Protein AF-A0A8C6YEM6-F1 (afdb_monomer_lite)

Organism: Naja naja (NCBI:txid35670)

Radius of gyration: 40.25 Å; chains: 1; bounding box: 94×30×140 Å

Sequence (214 aa):
MKSLGNSDNWQKGITPPVMTAEVPSAPPAFDVNNVSGYEGTTVGDTGKYFPPPPDSLPCRESEPMPAQTNWNIPAISEDEAKEAFIEYAASKCCYSKAPARDLVFQDLLALNTYRYYLETFTESRSSLWKTIPYRGEPVDSAMYGAAPSPWDMRVEVPEIFKDNIVRIKVPHTSIVKGCPICGCSGRRPCTQCHCLTRRQCWVCNGTGSQFTNQ

pLDDT: mean 77.23, std 19.21, range [28.28, 96.75]

Structure (mmCIF, N/CA/C/O backbone):
data_AF-A0A8C6YEM6-F1
#
_entry.id   AF-A0A8C6YEM6-F1
#
loop_
_atom_site.group_PDB
_atom_site.id
_atom_site.type_symbol
_atom_site.label_atom_id
_atom_site.label_alt_id
_atom_site.label_comp_id
_atom_site.label_asym_id
_atom_site.label_entity_id
_atom_site.label_seq_id
_atom_site.pdbx_PDB_ins_code
_atom_site.Cartn_x
_atom_site.Cartn_y
_atom_site.Cartn_z
_atom_site.occupancy
_atom_site.B_iso_or_equiv
_atom_site.auth_seq_id
_atom_site.auth_comp_id
_atom_site.auth_asym_id
_atom_site.auth_atom_id
_atom_site.pdbx_PDB_model_num
ATOM 1 N N . MET A 1 1 ? 60.347 18.522 -87.963 1.00 37.12 1 MET A N 1
ATOM 2 C CA . MET A 1 1 ? 60.662 17.360 -87.098 1.00 37.12 1 MET A CA 1
ATOM 3 C C . MET A 1 1 ? 59.332 16.727 -86.712 1.00 37.12 1 MET A C 1
ATOM 5 O O . MET A 1 1 ? 58.515 17.446 -86.167 1.00 37.12 1 MET A O 1
ATOM 9 N N . LYS A 1 2 ? 58.952 15.610 -87.361 1.00 28.28 2 LYS A N 1
ATOM 10 C CA . LYS A 1 2 ? 58.881 14.235 -86.789 1.00 28.28 2 LYS A CA 1
ATOM 11 C C . LYS A 1 2 ? 58.009 14.218 -85.509 1.00 28.28 2 LYS A C 1
ATOM 13 O O . LYS A 1 2 ? 58.350 14.930 -84.581 1.00 28.28 2 LYS A O 1
ATOM 18 N N . SER A 1 3 ? 56.882 13.506 -85.403 1.00 31.20 3 SER A N 1
ATOM 19 C CA . SER A 1 3 ? 56.644 12.100 -85.778 1.00 31.20 3 SER A CA 1
ATOM 20 C C . SER A 1 3 ? 55.139 11.764 -85.830 1.00 31.20 3 SER A C 1
ATOM 22 O O . SER A 1 3 ? 54.350 12.345 -85.093 1.00 31.20 3 SER A O 1
ATOM 24 N N . LEU A 1 4 ? 54.792 10.784 -86.669 1.00 28.88 4 LEU A N 1
ATOM 25 C CA . LEU A 1 4 ? 53.531 10.026 -86.736 1.00 28.88 4 LEU A CA 1
ATOM 26 C C . LEU A 1 4 ? 53.518 8.838 -85.747 1.00 28.88 4 LEU A C 1
ATOM 28 O O . LEU A 1 4 ? 54.589 8.325 -85.425 1.00 28.88 4 LEU A O 1
ATOM 32 N N . GLY A 1 5 ? 52.316 8.324 -85.433 1.00 28.80 5 GLY A N 1
ATOM 33 C CA . GLY A 1 5 ? 52.049 6.905 -85.100 1.00 28.80 5 GLY A CA 1
ATOM 34 C C . GLY A 1 5 ? 51.565 6.640 -83.666 1.00 28.80 5 GLY A C 1
ATOM 35 O O . GLY A 1 5 ? 52.339 6.826 -82.740 1.00 28.80 5 GLY A O 1
ATOM 36 N N . ASN A 1 6 ? 50.267 6.334 -83.482 1.00 29.58 6 ASN A N 1
ATOM 37 C CA . ASN A 1 6 ? 49.663 4.998 -83.209 1.00 29.58 6 ASN A CA 1
ATOM 38 C C . ASN A 1 6 ? 49.741 4.621 -81.705 1.00 29.58 6 ASN A C 1
ATOM 40 O O . ASN A 1 6 ? 50.741 4.911 -81.072 1.00 29.58 6 ASN A O 1
ATOM 44 N N . SER A 1 7 ? 48.775 4.015 -81.011 1.00 31.72 7 SER A N 1
ATOM 45 C CA . SER A 1 7 ? 47.671 3.112 -81.359 1.00 31.72 7 SER A CA 1
ATOM 46 C C . SER A 1 7 ? 46.744 2.934 -80.137 1.00 31.72 7 SER A C 1
ATOM 48 O O . SER A 1 7 ? 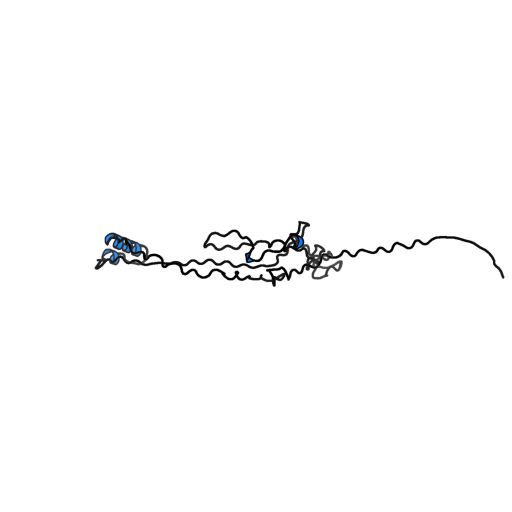47.103 3.283 -79.013 1.00 31.72 7 SER A O 1
ATOM 50 N N . ASP A 1 8 ? 45.574 2.356 -80.391 1.00 33.97 8 ASP A N 1
ATOM 51 C CA . ASP A 1 8 ? 44.471 1.996 -79.494 1.00 33.97 8 ASP A CA 1
ATOM 52 C C . ASP A 1 8 ? 44.841 1.396 -78.124 1.00 33.97 8 ASP A C 1
ATOM 54 O O . ASP A 1 8 ? 45.710 0.530 -78.028 1.00 33.97 8 ASP A O 1
ATOM 58 N N . ASN A 1 9 ? 44.050 1.715 -77.088 1.00 29.39 9 ASN A N 1
ATOM 59 C CA . ASN A 1 9 ? 43.500 0.652 -76.241 1.00 29.39 9 ASN A CA 1
ATOM 60 C C . ASN A 1 9 ? 42.261 1.088 -75.446 1.00 29.39 9 ASN A C 1
ATOM 62 O O . ASN A 1 9 ? 42.276 2.036 -74.662 1.00 29.39 9 ASN A O 1
ATOM 66 N N . TRP A 1 10 ? 41.183 0.334 -75.645 1.00 29.23 10 TRP A N 1
ATOM 67 C CA . TRP A 1 10 ? 39.978 0.353 -74.831 1.00 29.23 10 TRP A CA 1
ATOM 68 C C . TRP A 1 10 ? 40.264 -0.261 -73.464 1.00 29.23 10 TRP A C 1
ATOM 70 O O . TRP A 1 10 ? 40.571 -1.445 -73.384 1.00 29.23 10 TRP A O 1
ATOM 80 N N . GLN A 1 11 ? 40.023 0.480 -72.385 1.00 33.75 11 GLN A N 1
ATOM 81 C CA . GLN A 1 11 ? 39.734 -0.115 -71.082 1.00 33.75 11 GLN A CA 1
ATOM 82 C C . GLN A 1 11 ? 38.652 0.704 -70.381 1.00 33.75 11 GLN A C 1
ATOM 84 O O . GLN A 1 11 ? 38.872 1.793 -69.859 1.00 33.75 11 GLN A O 1
ATOM 89 N N . LYS A 1 12 ? 37.440 0.143 -70.437 1.00 36.22 12 LYS A N 1
ATOM 90 C CA . LYS A 1 12 ? 36.252 0.554 -69.693 1.00 36.22 12 LYS A CA 1
ATOM 91 C C . LYS A 1 12 ? 36.588 0.588 -68.199 1.00 36.22 12 LYS A C 1
ATOM 93 O O . LYS A 1 12 ? 36.730 -0.459 -67.574 1.00 36.22 12 LYS A O 1
ATOM 98 N N . GLY A 1 13 ? 36.700 1.788 -67.637 1.00 31.08 13 GLY A N 1
ATOM 99 C CA . GLY A 1 13 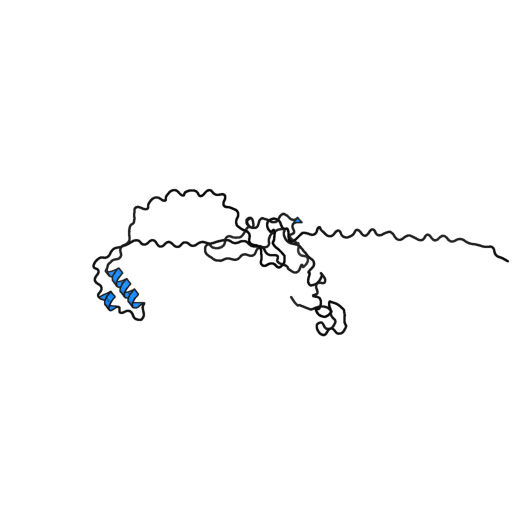? 36.725 2.002 -66.195 1.00 31.08 13 GLY A CA 1
ATOM 100 C C . GLY A 1 13 ? 35.321 1.819 -65.632 1.00 31.08 13 GLY A C 1
ATOM 101 O O . GLY A 1 13 ? 34.444 2.651 -65.844 1.00 31.08 13 GLY A O 1
ATOM 102 N N . ILE A 1 14 ? 35.111 0.691 -64.964 1.00 37.31 14 ILE A N 1
ATOM 103 C CA . ILE A 1 14 ? 33.906 0.345 -64.214 1.00 37.31 14 ILE A CA 1
ATOM 104 C C . ILE A 1 14 ? 33.741 1.379 -63.092 1.00 37.31 14 ILE A C 1
ATOM 106 O O . ILE A 1 14 ? 34.554 1.437 -62.172 1.00 37.31 14 ILE A O 1
ATOM 110 N N . THR A 1 15 ? 32.700 2.207 -63.168 1.00 37.94 15 THR A N 1
ATOM 111 C CA . THR A 1 15 ? 32.236 3.011 -62.031 1.00 37.94 15 THR A CA 1
ATOM 112 C C . THR A 1 15 ? 31.805 2.063 -60.911 1.00 37.94 15 THR A C 1
ATOM 114 O O . THR A 1 15 ? 30.974 1.187 -61.176 1.00 37.94 15 THR A O 1
ATOM 117 N N . PRO A 1 16 ? 32.327 2.190 -59.678 1.00 38.53 16 PRO A N 1
ATOM 118 C CA . PRO A 1 16 ? 31.843 1.381 -58.570 1.00 38.53 16 PRO A CA 1
ATOM 119 C C . PRO A 1 16 ? 30.365 1.716 -58.315 1.00 38.53 16 PRO A C 1
ATOM 121 O O . PRO A 1 16 ? 29.979 2.885 -58.421 1.00 38.53 16 PRO A O 1
ATOM 124 N N . PRO A 1 17 ? 29.521 0.715 -58.011 1.00 39.41 17 PRO A N 1
ATOM 125 C CA . PRO A 1 17 ? 28.119 0.956 -57.723 1.00 39.41 17 PRO A CA 1
ATOM 126 C C . PRO A 1 17 ? 28.015 1.884 -56.514 1.00 39.41 17 PRO A C 1
ATOM 128 O O . PRO A 1 17 ? 28.616 1.640 -55.466 1.00 39.41 17 PRO A O 1
ATOM 131 N N . VAL A 1 18 ? 27.248 2.960 -56.682 1.00 38.31 18 VAL A N 1
ATOM 132 C CA . VAL A 1 18 ? 26.803 3.819 -55.589 1.00 38.31 18 VAL A CA 1
ATOM 133 C C . VAL A 1 18 ? 26.012 2.929 -54.638 1.00 38.31 18 VAL A C 1
ATOM 135 O O . VAL A 1 18 ? 24.868 2.573 -54.908 1.00 38.31 18 VAL A O 1
ATOM 138 N N . MET A 1 19 ? 26.649 2.521 -53.541 1.00 31.06 19 MET A N 1
ATOM 139 C CA . MET A 1 19 ? 25.956 1.934 -52.407 1.00 31.06 19 MET A CA 1
ATOM 140 C C . MET A 1 19 ? 25.075 3.034 -51.825 1.00 31.06 19 MET A C 1
ATOM 142 O O . MET A 1 19 ? 25.536 3.876 -51.055 1.00 31.06 19 MET A O 1
ATOM 146 N N . THR A 1 20 ? 23.800 3.048 -52.205 1.00 33.66 20 THR A N 1
ATOM 147 C CA . THR A 1 20 ? 22.765 3.651 -51.374 1.00 33.66 20 THR A CA 1
ATOM 148 C C . THR A 1 20 ? 22.747 2.843 -50.086 1.00 33.66 20 THR A C 1
ATOM 150 O O . THR A 1 20 ? 22.117 1.791 -50.006 1.00 33.66 20 THR A O 1
ATOM 153 N N . ALA A 1 21 ? 23.534 3.281 -49.106 1.00 38.06 21 ALA A N 1
ATOM 154 C CA . ALA A 1 21 ? 23.402 2.804 -47.748 1.00 38.06 21 ALA A CA 1
ATOM 155 C C . ALA A 1 21 ? 21.990 3.190 -47.305 1.00 38.06 21 ALA A C 1
ATOM 157 O O . ALA A 1 21 ? 21.723 4.360 -47.028 1.00 38.06 21 ALA A O 1
ATOM 158 N N . GLU A 1 22 ? 21.073 2.221 -47.302 1.00 38.50 22 GLU A N 1
ATOM 159 C CA . GLU A 1 22 ? 19.890 2.316 -46.464 1.00 38.50 22 GLU A CA 1
ATOM 160 C C . GLU A 1 22 ? 20.402 2.553 -45.048 1.00 38.50 22 GLU A C 1
ATOM 162 O O . GLU A 1 22 ? 21.001 1.685 -44.409 1.00 38.50 22 GLU A O 1
ATOM 167 N N . VAL A 1 23 ? 20.260 3.798 -44.604 1.00 37.62 23 VAL A N 1
ATOM 168 C CA . VAL A 1 23 ? 20.511 4.184 -43.226 1.00 37.62 23 VAL A CA 1
ATOM 169 C C . VAL A 1 23 ? 19.608 3.290 -42.380 1.00 37.62 23 VAL A C 1
ATOM 171 O O . VAL A 1 23 ? 18.403 3.267 -42.644 1.00 37.62 23 VAL A O 1
ATOM 174 N N . PRO A 1 24 ? 20.139 2.552 -41.387 1.00 35.31 24 PRO A N 1
ATOM 175 C CA . PRO A 1 24 ? 19.299 1.833 -40.447 1.00 35.31 24 PRO A CA 1
ATOM 176 C C . PRO A 1 24 ? 18.345 2.848 -39.828 1.00 35.31 24 PRO A C 1
ATOM 178 O O . PRO A 1 24 ? 18.772 3.733 -39.083 1.00 35.31 24 PRO A O 1
ATOM 181 N N . SER A 1 25 ? 17.068 2.780 -40.203 1.00 42.00 25 SER A N 1
ATOM 182 C CA . SER A 1 25 ? 16.060 3.648 -39.619 1.00 42.00 25 SER A CA 1
ATOM 183 C C . SER A 1 25 ? 15.945 3.232 -38.164 1.00 42.00 25 SER A C 1
ATOM 185 O O . SER A 1 25 ? 15.493 2.127 -37.853 1.00 42.00 25 SER A O 1
ATOM 187 N N . ALA A 1 26 ? 16.482 4.069 -37.276 1.00 41.00 26 ALA A N 1
ATOM 188 C CA . ALA A 1 26 ? 16.357 3.856 -35.850 1.00 41.00 26 ALA A CA 1
ATOM 189 C C . ALA A 1 26 ? 14.857 3.727 -35.539 1.00 41.00 26 ALA A C 1
ATOM 191 O O . ALA A 1 26 ? 14.079 4.558 -36.021 1.00 41.00 26 ALA A O 1
ATOM 192 N N . PRO A 1 27 ? 14.429 2.706 -34.771 1.00 47.16 27 PRO A N 1
ATOM 193 C CA . PRO A 1 27 ? 13.037 2.613 -34.365 1.00 47.16 27 PRO A CA 1
ATOM 194 C C . PRO A 1 27 ? 12.631 3.939 -33.707 1.00 47.16 27 PRO A C 1
ATOM 196 O O . PRO A 1 27 ? 13.462 4.541 -33.012 1.00 47.16 27 PRO A O 1
ATOM 199 N N . PRO A 1 28 ? 11.399 4.424 -33.955 1.00 46.53 28 PRO A N 1
ATOM 200 C CA . PRO A 1 28 ? 10.948 5.718 -33.463 1.00 46.53 28 PRO A CA 1
ATOM 201 C C . PRO A 1 28 ? 11.262 5.825 -31.975 1.00 46.53 28 PRO A C 1
ATOM 203 O O . PRO A 1 28 ? 11.011 4.890 -31.210 1.00 46.53 28 PRO A O 1
ATOM 206 N N . ALA A 1 29 ? 11.882 6.938 -31.587 1.00 52.91 29 ALA A N 1
ATOM 207 C CA . ALA A 1 29 ? 12.310 7.157 -30.219 1.00 52.91 29 ALA A CA 1
ATOM 208 C C . ALA A 1 29 ? 11.084 7.084 -29.306 1.00 52.91 29 ALA A C 1
ATOM 210 O O . ALA A 1 29 ? 10.284 8.013 -29.251 1.00 52.91 29 ALA A O 1
ATOM 211 N N . PHE A 1 30 ? 10.921 5.961 -28.610 1.00 60.69 30 PHE A N 1
ATOM 212 C CA . PHE A 1 30 ? 9.899 5.844 -27.588 1.00 60.69 30 PHE A CA 1
ATOM 213 C C . PHE A 1 30 ? 10.278 6.807 -26.463 1.00 60.69 30 PHE A C 1
ATOM 215 O O . PHE A 1 30 ? 11.332 6.673 -25.816 1.00 60.69 30 PHE A O 1
ATOM 222 N N . ASP A 1 31 ? 9.448 7.830 -26.290 1.00 69.19 31 ASP A N 1
ATOM 223 C CA . ASP A 1 31 ? 9.640 8.811 -25.242 1.00 69.19 31 ASP A CA 1
ATOM 224 C C . ASP A 1 31 ? 9.276 8.168 -23.905 1.00 69.19 31 ASP A C 1
ATOM 226 O O . ASP A 1 31 ? 8.114 8.025 -23.541 1.00 69.19 31 ASP A O 1
ATOM 230 N N . VAL A 1 32 ? 10.304 7.767 -23.157 1.00 67.75 32 VAL A N 1
ATOM 231 C CA . VAL A 1 32 ? 10.146 7.211 -21.801 1.00 67.75 32 VAL A CA 1
ATOM 232 C C . VAL A 1 32 ? 9.469 8.172 -20.840 1.00 67.75 32 VAL A C 1
ATOM 234 O O . VAL A 1 32 ? 9.040 7.749 -19.775 1.00 67.75 32 VAL A O 1
ATOM 237 N N . ASN A 1 33 ? 9.397 9.457 -21.177 1.00 67.25 33 ASN A N 1
ATOM 238 C CA . ASN A 1 33 ? 8.756 10.442 -20.324 1.00 67.25 33 ASN A CA 1
ATOM 239 C C . ASN A 1 33 ? 7.246 10.535 -20.583 1.00 67.25 33 ASN A C 1
ATOM 241 O O . ASN A 1 33 ? 6.553 11.206 -19.821 1.00 67.25 33 ASN A O 1
ATOM 245 N N . ASN A 1 34 ? 6.735 9.864 -21.623 1.00 78.81 34 ASN A N 1
ATOM 246 C CA . ASN A 1 34 ? 5.343 9.959 -22.046 1.00 78.81 34 ASN A CA 1
ATOM 247 C C . ASN A 1 34 ? 4.714 8.573 -22.275 1.00 78.81 34 ASN A C 1
ATOM 249 O O . ASN A 1 34 ? 4.365 8.193 -23.393 1.00 78.81 34 ASN A O 1
ATOM 253 N N . VAL A 1 35 ? 4.595 7.801 -21.193 1.00 87.44 35 VAL A N 1
ATOM 254 C CA . VAL A 1 35 ? 3.797 6.568 -21.164 1.00 87.44 35 VAL A CA 1
ATOM 255 C C . VAL A 1 35 ? 2.393 6.925 -20.685 1.00 87.44 35 VAL A C 1
ATOM 257 O O . VAL A 1 35 ? 2.252 7.514 -19.614 1.00 87.44 35 VAL A O 1
ATOM 260 N N . SER A 1 36 ? 1.369 6.555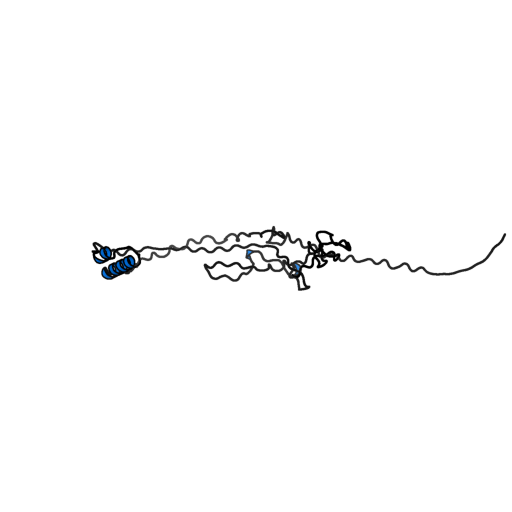 -21.460 1.00 88.00 36 SER A N 1
ATOM 261 C CA . SER A 1 36 ? -0.028 6.868 -21.133 1.00 88.00 36 SER A CA 1
ATOM 262 C C . SER A 1 36 ? -0.427 6.322 -19.757 1.00 88.00 36 SER A C 1
ATOM 264 O O . SER A 1 36 ? -0.151 5.163 -19.451 1.00 88.00 36 SER A O 1
ATOM 266 N N . GLY A 1 37 ? -1.040 7.164 -18.924 1.00 87.25 37 GLY A N 1
ATOM 267 C CA . GLY A 1 37 ? -1.421 6.854 -17.543 1.00 87.25 37 GLY A CA 1
ATOM 268 C C . GLY A 1 37 ? -0.277 6.945 -16.525 1.00 87.25 37 GLY A C 1
ATOM 269 O O . GLY A 1 37 ? -0.529 6.895 -15.323 1.00 87.25 37 GLY A O 1
ATOM 270 N N . TYR A 1 38 ? 0.970 7.096 -16.978 1.00 91.00 38 TYR A N 1
ATOM 271 C CA . TYR A 1 38 ? 2.168 7.220 -16.140 1.00 91.00 38 TYR A CA 1
ATOM 272 C C . TYR A 1 38 ? 2.921 8.529 -16.402 1.00 91.00 38 TYR A C 1
ATOM 274 O O . TYR A 1 38 ? 4.133 8.625 -16.163 1.00 91.00 38 TYR A O 1
ATOM 282 N N . GLU A 1 39 ? 2.217 9.543 -16.898 1.00 88.50 39 GLU A N 1
ATOM 283 C CA . GLU A 1 39 ? 2.780 10.830 -17.271 1.00 88.50 39 GLU A CA 1
ATOM 284 C C . GLU A 1 39 ? 3.520 11.470 -16.086 1.00 88.50 39 GLU A C 1
ATOM 286 O O . GLU A 1 39 ? 3.056 11.488 -14.942 1.00 88.50 39 GLU A O 1
ATOM 291 N N . GLY A 1 40 ? 4.717 11.993 -16.359 1.00 82.38 40 GLY A N 1
ATOM 292 C CA . GLY A 1 40 ? 5.579 12.586 -15.335 1.00 82.38 40 GLY A CA 1
ATOM 293 C C . GLY A 1 40 ? 6.444 11.588 -14.559 1.00 82.38 40 GLY A C 1
ATOM 294 O O . GLY A 1 40 ? 7.227 12.017 -13.715 1.00 82.38 40 GLY A O 1
ATOM 295 N N . THR A 1 41 ? 6.383 10.283 -14.854 1.00 85.56 41 THR A N 1
ATOM 296 C CA . THR A 1 41 ? 7.377 9.322 -14.347 1.00 85.56 41 THR A CA 1
ATOM 297 C C . THR A 1 41 ? 8.695 9.508 -15.102 1.00 85.56 41 THR A C 1
ATOM 299 O O . THR A 1 41 ? 8.836 9.051 -16.236 1.00 85.56 41 THR A O 1
ATOM 302 N N . THR A 1 42 ? 9.679 10.168 -14.487 1.00 83.38 42 THR A N 1
ATOM 303 C CA . THR A 1 42 ? 10.981 10.433 -15.126 1.00 83.38 42 THR A CA 1
ATOM 304 C C . THR A 1 42 ? 12.063 9.452 -14.674 1.00 83.38 42 THR A C 1
ATOM 306 O O . THR A 1 42 ? 12.006 8.855 -13.596 1.00 83.38 42 THR A O 1
ATOM 309 N N . VAL A 1 43 ? 13.051 9.215 -15.541 1.00 81.94 43 VAL A N 1
ATOM 310 C CA . VAL A 1 43 ? 14.163 8.304 -15.236 1.00 81.94 43 VAL A CA 1
ATOM 311 C C . VAL A 1 43 ? 15.056 8.927 -14.163 1.00 81.94 43 VAL A C 1
ATOM 313 O O . VAL A 1 43 ? 15.640 9.982 -14.387 1.00 81.94 43 VAL A O 1
ATOM 316 N N . GLY A 1 44 ? 15.213 8.237 -13.029 1.00 76.06 44 GLY A N 1
ATOM 317 C CA . GLY A 1 44 ? 16.056 8.688 -11.914 1.00 76.06 44 GLY A CA 1
ATOM 318 C C . GLY A 1 44 ? 15.326 9.478 -10.823 1.00 76.06 44 GLY A C 1
ATOM 319 O O . GLY A 1 44 ? 15.982 9.931 -9.890 1.00 76.06 44 GLY A O 1
ATOM 320 N N . ASP A 1 45 ? 14.003 9.621 -10.918 1.00 80.19 45 ASP A N 1
ATOM 321 C CA . ASP A 1 45 ? 13.172 10.250 -9.887 1.00 80.19 45 ASP A CA 1
ATOM 322 C C . ASP A 1 45 ? 12.739 9.255 -8.787 1.00 80.19 45 ASP A C 1
ATOM 324 O O . ASP A 1 45 ? 12.818 8.035 -8.950 1.00 80.19 45 ASP A O 1
ATOM 328 N N . THR A 1 46 ? 12.261 9.785 -7.657 1.00 81.19 46 THR A N 1
ATOM 329 C CA . THR A 1 46 ? 11.837 9.042 -6.450 1.00 81.19 46 THR A CA 1
ATOM 330 C C . THR A 1 46 ? 10.483 8.337 -6.631 1.00 81.19 46 THR A C 1
ATOM 332 O O . THR A 1 46 ? 10.048 7.572 -5.771 1.00 81.19 46 THR A O 1
ATOM 335 N N . GLY A 1 47 ? 9.845 8.533 -7.784 1.00 82.81 47 GLY A N 1
ATOM 336 C CA . GLY A 1 47 ? 8.616 7.873 -8.198 1.00 82.81 47 GLY A CA 1
ATOM 337 C C . GLY A 1 47 ? 7.390 8.779 -8.111 1.00 82.81 47 GLY A C 1
ATOM 338 O O . GLY A 1 47 ? 7.314 9.691 -7.288 1.00 82.81 47 GLY A O 1
ATOM 339 N N . LYS A 1 48 ? 6.415 8.529 -8.986 1.00 89.19 48 LYS A N 1
ATOM 340 C CA . LYS A 1 48 ? 5.207 9.343 -9.135 1.00 89.19 48 LYS A CA 1
ATOM 341 C C . LYS A 1 48 ? 4.014 8.667 -8.471 1.00 89.19 48 LYS A C 1
ATOM 343 O O . LYS A 1 48 ? 3.727 7.519 -8.779 1.00 89.19 48 LYS A O 1
ATOM 348 N N . TYR A 1 49 ? 3.316 9.382 -7.590 1.00 93.06 49 TYR A N 1
ATOM 349 C CA . TYR A 1 49 ? 2.065 8.924 -6.975 1.00 93.06 49 TYR A CA 1
ATOM 350 C C . TYR A 1 49 ? 0.858 9.137 -7.898 1.00 93.06 49 TYR A C 1
ATOM 352 O O . TYR A 1 49 ? 0.749 10.195 -8.531 1.00 93.06 49 TYR A O 1
ATOM 360 N N . PHE A 1 50 ? -0.067 8.173 -7.901 1.00 93.06 50 PHE A N 1
ATOM 361 C CA . PHE A 1 50 ? -1.330 8.236 -8.637 1.00 93.06 50 PHE A CA 1
ATOM 362 C C . PHE A 1 50 ? -2.521 8.238 -7.675 1.00 93.06 50 PHE A C 1
ATOM 364 O O . PHE A 1 50 ? -2.666 7.290 -6.903 1.00 93.06 50 PHE A O 1
ATOM 371 N N . PRO A 1 51 ? -3.389 9.265 -7.706 1.00 91.94 51 PRO A N 1
ATOM 372 C CA . PRO A 1 51 ? -4.586 9.290 -6.872 1.00 91.94 51 PRO A CA 1
ATOM 373 C C . PRO A 1 51 ? -5.604 8.242 -7.346 1.00 91.94 51 PRO A C 1
ATOM 375 O O . PRO A 1 51 ? -5.671 8.000 -8.556 1.00 91.94 51 PRO A O 1
ATOM 378 N N . PRO A 1 52 ? -6.388 7.636 -6.434 1.00 90.25 52 PRO A N 1
ATOM 379 C CA . PRO A 1 52 ? -7.459 6.714 -6.800 1.00 90.25 52 PRO A CA 1
ATOM 380 C C . PRO A 1 52 ? -8.489 7.380 -7.718 1.00 90.25 52 PRO A C 1
ATOM 382 O O . PRO A 1 52 ? -8.685 8.599 -7.632 1.00 90.25 52 PRO A O 1
ATOM 385 N N . PRO A 1 53 ? -9.148 6.607 -8.602 1.00 88.81 53 PRO A N 1
ATOM 386 C CA . PRO A 1 53 ? -10.267 7.111 -9.378 1.00 88.81 53 PRO A CA 1
ATOM 387 C C . PRO A 1 53 ? -11.355 7.639 -8.435 1.00 88.81 53 PRO A C 1
ATOM 389 O O . PRO A 1 53 ? -11.540 7.082 -7.353 1.00 88.81 53 PRO A O 1
ATOM 392 N N . PRO A 1 54 ? -12.082 8.697 -8.819 1.00 84.69 54 PRO A N 1
ATOM 393 C CA . PRO A 1 54 ? -13.181 9.200 -8.010 1.00 84.69 54 PRO A CA 1
ATOM 394 C C . PRO A 1 54 ? -14.255 8.122 -7.826 1.00 84.69 54 PRO A C 1
ATOM 396 O O . PRO A 1 54 ? -14.674 7.481 -8.795 1.00 84.69 54 PRO A O 1
ATOM 399 N N . ASP A 1 55 ? -14.723 7.956 -6.589 1.00 76.38 55 ASP A N 1
ATOM 400 C CA . ASP A 1 55 ? -15.833 7.065 -6.273 1.00 76.38 55 ASP A CA 1
ATOM 401 C C . ASP A 1 55 ? -17.094 7.550 -6.996 1.00 76.38 55 ASP A C 1
ATOM 403 O O . ASP A 1 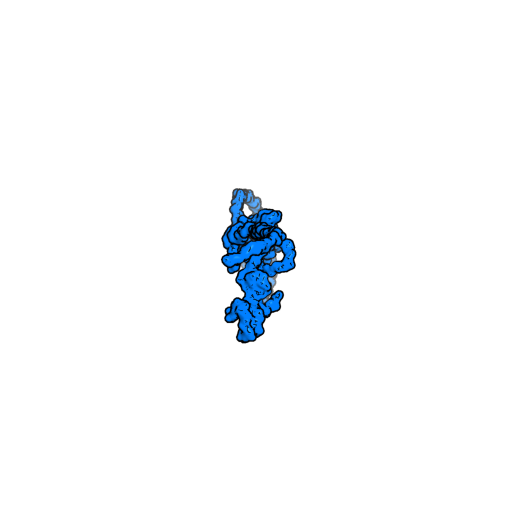55 ? -17.624 8.629 -6.733 1.00 76.38 55 ASP A O 1
ATOM 407 N N . SER A 1 56 ? -17.581 6.746 -7.940 1.00 65.56 56 SER A N 1
ATOM 408 C CA . SER A 1 56 ? -18.824 7.021 -8.673 1.00 65.56 56 SER A CA 1
ATOM 409 C C . SER A 1 56 ? -20.070 6.525 -7.935 1.00 65.56 56 SER A C 1
ATOM 411 O O . SER A 1 56 ? -21.187 6.678 -8.431 1.00 65.56 56 SER A O 1
ATOM 413 N N . LEU A 1 57 ? -19.899 5.928 -6.751 1.00 63.81 57 LEU A N 1
ATOM 414 C CA . LEU A 1 57 ? -21.009 5.409 -5.968 1.00 63.81 57 LEU A CA 1
ATOM 415 C C . LEU A 1 57 ? -21.658 6.550 -5.173 1.00 63.81 57 LEU A C 1
ATOM 417 O O . LEU A 1 57 ? -20.997 7.136 -4.315 1.00 63.81 57 LEU A O 1
ATOM 421 N N . PRO A 1 58 ? -22.950 6.860 -5.395 1.00 64.19 58 PRO A N 1
ATOM 422 C CA . PRO A 1 58 ? -23.679 7.673 -4.435 1.00 64.19 58 PRO A CA 1
ATOM 423 C C . PRO A 1 58 ? -23.628 6.951 -3.087 1.00 64.19 58 PRO A C 1
ATOM 425 O O . PRO A 1 58 ? -23.901 5.747 -3.034 1.00 64.19 58 PRO A O 1
ATOM 428 N N . CYS A 1 59 ? -23.271 7.670 -2.016 1.00 57.66 59 CYS A N 1
ATOM 429 C CA . CYS A 1 59 ? -23.431 7.179 -0.649 1.00 57.66 59 CYS A CA 1
ATOM 430 C C . CYS A 1 59 ? -24.856 6.645 -0.519 1.00 57.66 59 CYS A C 1
ATOM 432 O O . CYS A 1 59 ? -25.811 7.420 -0.477 1.00 57.66 59 CYS A O 1
ATOM 434 N N . ARG A 1 60 ? -25.018 5.320 -0.513 1.00 64.00 60 ARG A N 1
ATOM 435 C CA . ARG A 1 60 ? -26.296 4.727 -0.143 1.00 64.00 60 ARG A CA 1
ATOM 436 C C . ARG A 1 60 ? -26.436 5.044 1.331 1.00 64.00 60 ARG A C 1
ATOM 438 O O . ARG A 1 60 ? -25.617 4.583 2.122 1.00 64.00 60 ARG A O 1
ATOM 445 N N . GLU A 1 61 ? -27.425 5.860 1.679 1.00 63.56 61 GLU A N 1
ATOM 446 C CA . GLU A 1 61 ? -27.896 5.936 3.054 1.00 63.56 61 GLU A CA 1
ATOM 447 C C . GLU A 1 61 ? -28.199 4.496 3.469 1.00 63.56 61 GLU A C 1
ATOM 449 O O . GLU A 1 61 ? -29.093 3.847 2.924 1.00 63.56 61 GLU A O 1
ATOM 454 N N . SER A 1 62 ? -27.348 3.932 4.324 1.00 64.38 62 SER A N 1
ATOM 455 C CA . SER A 1 62 ? -27.611 2.625 4.898 1.00 64.38 62 SER A CA 1
ATOM 456 C C . SER A 1 62 ? -28.880 2.760 5.721 1.00 64.38 62 SER A C 1
ATOM 458 O O . SER A 1 62 ? -28.929 3.612 6.611 1.00 64.38 62 SER A O 1
ATOM 460 N N . GLU A 1 63 ? -29.878 1.929 5.410 1.00 71.88 63 GLU A N 1
ATOM 461 C CA . GLU A 1 63 ? -31.061 1.736 6.248 1.00 71.88 63 GLU A CA 1
ATOM 462 C C . GLU A 1 63 ? -30.618 1.678 7.718 1.00 71.88 63 GLU A C 1
ATOM 464 O O . GLU A 1 63 ? -29.663 0.948 8.025 1.00 71.88 63 GLU A O 1
ATOM 469 N N . PRO A 1 64 ? -31.240 2.462 8.617 1.00 67.56 64 PRO A N 1
ATOM 470 C CA . PRO A 1 64 ? -30.876 2.449 10.021 1.00 67.56 64 PRO A CA 1
ATOM 471 C C . PRO A 1 64 ? -30.967 1.010 10.522 1.00 67.56 64 PRO A C 1
ATOM 473 O O . PRO A 1 64 ? -32.025 0.381 10.460 1.00 67.56 64 PRO A O 1
ATOM 476 N N . MET A 1 65 ? -29.827 0.475 10.972 1.00 64.00 65 MET A N 1
ATOM 477 C CA . MET A 1 65 ? -29.763 -0.870 11.533 1.00 64.00 65 MET A CA 1
ATOM 478 C C . MET A 1 65 ? -30.870 -1.011 12.590 1.00 64.00 65 MET A C 1
ATOM 480 O O . MET A 1 65 ? -31.065 -0.079 13.379 1.00 64.00 65 MET A O 1
ATOM 484 N N . PRO A 1 66 ? -31.607 -2.136 12.624 1.00 69.06 66 PRO A N 1
ATOM 485 C CA . PRO A 1 66 ? -32.661 -2.320 13.607 1.00 69.06 66 PRO A CA 1
ATOM 486 C C . PRO A 1 66 ? -32.071 -2.137 15.003 1.00 69.06 66 PRO A C 1
ATOM 488 O O . PRO A 1 66 ? -31.053 -2.744 15.340 1.00 69.06 66 PRO A O 1
ATOM 491 N N . ALA A 1 67 ? -32.702 -1.279 15.806 1.00 67.88 67 ALA A N 1
ATOM 492 C CA . ALA A 1 67 ? -32.276 -1.037 17.173 1.00 67.88 67 ALA A CA 1
ATOM 493 C C . ALA A 1 67 ? -32.255 -2.373 17.928 1.00 67.88 67 ALA A C 1
ATOM 495 O O . ALA A 1 67 ? -33.299 -2.993 18.158 1.00 67.88 67 ALA A O 1
ATOM 496 N N . GLN A 1 68 ? -31.058 -2.835 18.290 1.00 64.94 68 GLN A N 1
ATOM 497 C CA . GLN A 1 68 ? -30.896 -4.020 19.115 1.00 64.94 68 GLN A CA 1
ATOM 498 C C . GLN A 1 68 ? -31.544 -3.721 20.471 1.00 64.94 68 GLN A C 1
ATOM 500 O O . GLN A 1 68 ? -31.096 -2.861 21.225 1.00 64.94 68 GLN A O 1
ATOM 505 N N . THR A 1 69 ? -32.674 -4.375 20.726 1.00 65.81 69 THR A N 1
ATOM 506 C CA . THR A 1 69 ? -33.572 -4.099 21.861 1.00 65.81 69 THR A CA 1
ATOM 507 C C . THR A 1 69 ? -33.437 -5.130 22.975 1.00 65.81 69 THR A C 1
ATOM 509 O O . THR A 1 69 ? -33.866 -4.875 24.096 1.00 65.81 69 THR A O 1
ATOM 512 N N . ASN A 1 70 ? -32.810 -6.276 22.696 1.00 68.25 70 ASN A N 1
ATOM 513 C CA . ASN A 1 70 ? -32.594 -7.339 23.669 1.00 68.25 70 ASN A CA 1
ATOM 514 C C . ASN A 1 70 ? -31.118 -7.386 24.088 1.00 68.25 70 ASN A C 1
ATOM 516 O O . ASN A 1 70 ? -30.294 -8.038 23.445 1.00 68.25 70 ASN A O 1
ATOM 520 N N . TRP A 1 71 ? -30.790 -6.653 25.151 1.00 67.56 71 TRP A N 1
ATOM 521 C CA . TRP A 1 71 ? -29.477 -6.690 25.791 1.00 67.56 71 TRP A CA 1
ATOM 522 C C . TRP A 1 71 ? -29.554 -7.596 27.017 1.00 67.56 71 TRP A C 1
ATOM 524 O O . TRP A 1 71 ? -30.010 -7.174 28.077 1.00 67.56 71 TRP A O 1
ATOM 534 N N . ASN A 1 72 ? -29.113 -8.846 26.883 1.00 71.38 72 ASN A N 1
ATOM 535 C CA . ASN A 1 72 ? -28.816 -9.674 28.047 1.00 71.38 72 ASN A CA 1
ATOM 536 C C . ASN A 1 72 ? -27.388 -9.333 28.490 1.00 71.38 72 ASN A C 1
ATOM 538 O O . ASN A 1 72 ? -26.436 -9.677 27.792 1.00 71.38 72 ASN A O 1
ATOM 542 N N . ILE A 1 73 ? -27.257 -8.564 29.573 1.00 72.00 73 ILE A N 1
ATOM 543 C CA . ILE A 1 73 ? -25.962 -8.160 30.128 1.00 72.00 73 ILE A CA 1
ATOM 544 C C . ILE A 1 73 ? -25.549 -9.232 31.138 1.00 72.00 73 ILE A C 1
ATOM 546 O O . ILE A 1 73 ? -26.222 -9.362 32.164 1.00 72.00 73 ILE A O 1
ATOM 550 N N . PRO A 1 74 ? -24.472 -9.995 30.887 1.00 76.94 74 PRO A N 1
ATOM 551 C CA . PRO A 1 74 ? -23.946 -10.916 31.880 1.00 76.94 74 PRO A CA 1
ATOM 552 C C . PRO A 1 74 ? -23.472 -10.109 33.089 1.00 76.94 74 PRO A C 1
ATOM 554 O O . PRO A 1 74 ? -22.583 -9.265 32.970 1.00 76.94 74 PRO A O 1
ATOM 557 N N . ALA A 1 75 ? -24.089 -10.343 34.242 1.00 82.38 75 ALA A N 1
ATOM 558 C CA . ALA A 1 75 ? -23.632 -9.795 35.508 1.00 82.38 75 ALA A CA 1
ATOM 559 C C . ALA A 1 75 ? -22.708 -10.817 36.178 1.00 82.38 75 ALA A C 1
ATOM 561 O O . ALA A 1 75 ? -23.048 -11.998 36.256 1.00 82.38 75 ALA A O 1
ATOM 562 N N . ILE A 1 76 ? -21.552 -10.356 36.648 1.00 90.38 76 ILE A N 1
ATOM 563 C CA . ILE A 1 76 ? -20.673 -11.148 37.514 1.00 90.38 76 ILE A CA 1
ATOM 564 C C . ILE A 1 76 ? -21.195 -11.099 38.951 1.00 90.38 76 ILE A C 1
ATOM 566 O O . ILE A 1 76 ? -21.863 -10.136 39.339 1.00 90.38 76 ILE A O 1
ATOM 570 N N . SER A 1 77 ? -20.900 -12.128 39.741 1.00 91.50 77 SER A N 1
ATOM 571 C CA . SER A 1 77 ? -21.229 -12.117 41.168 1.00 91.50 77 SER A CA 1
ATOM 572 C C . SER A 1 77 ? -20.288 -11.190 41.946 1.00 91.50 77 SER A C 1
ATOM 574 O O . SER A 1 77 ? -19.198 -10.846 41.484 1.00 91.50 77 SER A O 1
ATOM 576 N N . GLU A 1 78 ? -20.688 -10.796 43.157 1.00 90.75 78 GLU A N 1
ATOM 577 C CA . GLU A 1 78 ? -19.814 -10.035 44.062 1.00 90.75 78 GLU A CA 1
ATOM 578 C C . GLU A 1 78 ? -18.513 -10.788 44.371 1.00 90.75 78 GLU A C 1
ATOM 580 O O . GLU A 1 78 ? -17.441 -10.182 44.389 1.00 90.75 78 GLU A O 1
ATOM 585 N N . ASP A 1 79 ? -18.594 -12.107 44.563 1.00 91.00 79 ASP A N 1
ATOM 586 C CA . ASP A 1 79 ? -17.428 -12.950 44.832 1.00 91.00 79 ASP A CA 1
ATOM 587 C C . ASP A 1 79 ? -16.440 -12.924 43.658 1.00 91.00 79 ASP A C 1
ATOM 589 O O . ASP A 1 79 ? -15.242 -12.723 43.861 1.00 91.00 79 ASP A O 1
ATOM 593 N N . GLU A 1 80 ? -16.945 -13.032 42.426 1.00 92.69 80 GLU A N 1
ATOM 594 C CA . GLU A 1 80 ? -16.140 -12.997 41.201 1.00 92.69 80 GLU A CA 1
ATOM 595 C C . GLU A 1 80 ? -15.508 -11.613 40.978 1.00 92.69 80 GLU A C 1
ATOM 597 O O . GLU A 1 80 ? -14.316 -11.500 40.683 1.00 92.69 80 GLU A O 1
ATOM 602 N N . ALA A 1 81 ? -16.269 -10.536 41.208 1.00 91.94 81 ALA A N 1
ATOM 603 C CA . ALA A 1 81 ? -15.758 -9.167 41.148 1.00 91.94 81 ALA A CA 1
ATOM 604 C C . ALA A 1 81 ? -14.642 -8.923 42.181 1.00 91.94 81 ALA A C 1
ATOM 606 O O . ALA A 1 81 ? -13.637 -8.263 41.893 1.00 91.94 81 ALA A O 1
ATOM 607 N N . LYS A 1 82 ? -14.803 -9.466 43.391 1.00 93.38 82 LYS A N 1
ATOM 608 C CA . LYS A 1 82 ? -13.836 -9.337 44.483 1.00 93.38 82 LYS A CA 1
ATOM 609 C C . LYS A 1 82 ? -12.565 -10.133 44.217 1.00 93.38 82 LYS A C 1
ATOM 611 O O . LYS A 1 82 ? -11.469 -9.611 44.427 1.00 93.38 82 LYS A O 1
ATOM 616 N N . GLU A 1 83 ? -12.697 -11.361 43.729 1.00 94.69 83 GLU A N 1
ATOM 617 C CA . GLU A 1 83 ? -11.564 -12.204 43.354 1.00 94.69 83 GLU A CA 1
ATOM 618 C C . GLU A 1 83 ? -10.741 -11.556 42.233 1.00 94.69 83 GLU A C 1
ATOM 620 O O . GLU A 1 83 ? -9.533 -11.363 42.398 1.00 94.69 83 GLU A O 1
ATOM 625 N N . ALA A 1 84 ? -11.396 -11.069 41.173 1.00 94.69 84 ALA A N 1
ATOM 626 C CA . ALA A 1 84 ? -10.738 -10.338 40.091 1.00 94.69 84 ALA A CA 1
ATOM 627 C C . ALA A 1 84 ? -9.991 -9.085 40.593 1.00 94.69 84 ALA A C 1
ATOM 629 O O . ALA A 1 84 ? -8.879 -8.784 40.145 1.00 94.69 84 ALA A O 1
ATOM 630 N N . PHE A 1 85 ? -10.555 -8.355 41.565 1.00 94.19 85 PHE A N 1
ATOM 631 C CA . PHE A 1 85 ? -9.887 -7.189 42.147 1.00 94.19 85 PHE A CA 1
ATOM 632 C C . PHE A 1 85 ? -8.659 -7.572 42.991 1.00 94.19 85 PHE A C 1
ATOM 634 O O . PHE A 1 85 ? -7.634 -6.882 42.951 1.00 94.19 85 PHE A O 1
ATOM 641 N N . ILE A 1 86 ? -8.719 -8.696 43.713 1.00 95.31 86 ILE A N 1
ATOM 642 C CA . ILE A 1 86 ? -7.578 -9.248 44.457 1.00 95.31 86 ILE A CA 1
ATOM 643 C C . ILE A 1 86 ? -6.463 -9.683 43.498 1.00 95.31 86 ILE A C 1
ATOM 645 O O . ILE A 1 86 ? -5.292 -9.393 43.765 1.00 95.31 86 ILE A O 1
ATOM 649 N N . GLU A 1 87 ? -6.798 -10.351 42.393 1.00 96.75 87 GLU A N 1
ATOM 650 C CA . GLU A 1 87 ? -5.838 -10.738 41.353 1.00 96.75 87 GLU A CA 1
ATOM 651 C C . GLU A 1 87 ? -5.183 -9.516 40.705 1.00 96.75 87 GLU A C 1
ATOM 653 O O . GLU A 1 87 ? -3.955 -9.449 40.587 1.00 96.75 87 GLU A O 1
ATOM 658 N N . TYR A 1 88 ? -5.977 -8.496 40.367 1.00 95.62 88 TYR A N 1
ATOM 659 C CA . TYR A 1 88 ? -5.460 -7.235 39.847 1.00 95.62 88 TYR A CA 1
ATOM 660 C C . TYR A 1 88 ? -4.475 -6.585 40.825 1.00 95.62 88 TYR A C 1
ATOM 662 O O . TYR A 1 88 ? -3.360 -6.237 40.425 1.00 95.62 88 TYR A O 1
ATOM 670 N N . ALA A 1 89 ? -4.831 -6.475 42.110 1.00 95.81 89 ALA A N 1
ATOM 671 C CA . ALA A 1 89 ? -3.933 -5.943 43.133 1.00 95.81 89 ALA A CA 1
ATOM 672 C C . ALA A 1 89 ? -2.657 -6.793 43.277 1.00 95.81 89 ALA A C 1
ATOM 674 O O . ALA A 1 89 ? -1.569 -6.246 43.423 1.00 95.81 89 ALA A O 1
ATOM 675 N N . ALA A 1 90 ? -2.759 -8.122 43.164 1.00 94.75 90 ALA A N 1
ATOM 676 C CA . ALA A 1 90 ? -1.611 -9.027 43.188 1.00 94.75 90 ALA A CA 1
ATOM 677 C C . ALA A 1 90 ? -0.655 -8.849 41.998 1.00 94.75 90 ALA A C 1
ATOM 679 O O . ALA A 1 90 ? 0.545 -9.068 42.153 1.00 94.75 90 ALA A O 1
ATOM 680 N N . SER A 1 91 ? -1.171 -8.453 40.830 1.00 96.00 91 SER A N 1
ATOM 681 C CA . SER A 1 91 ? -0.377 -8.236 39.612 1.00 96.00 91 SER A CA 1
ATOM 682 C C . SER A 1 91 ? 0.522 -6.993 39.676 1.00 96.00 91 SER A C 1
ATOM 684 O O . SER A 1 91 ? 1.422 -6.825 38.850 1.00 96.00 91 SER A O 1
ATOM 686 N N . LYS A 1 92 ? 0.287 -6.094 40.640 1.00 94.75 92 LYS A N 1
ATOM 687 C CA . LYS A 1 92 ? 1.033 -4.845 40.805 1.00 94.75 92 LYS A CA 1
ATOM 688 C C . LYS A 1 92 ? 1.998 -4.983 41.980 1.00 94.75 92 LYS A C 1
ATOM 690 O O . LYS A 1 92 ? 1.574 -5.245 43.097 1.00 94.75 92 LYS A O 1
ATOM 695 N N . CYS A 1 93 ? 3.290 -4.744 41.727 1.00 87.44 93 CYS A N 1
ATOM 696 C CA . CYS A 1 93 ? 4.414 -4.924 42.671 1.00 87.44 93 CYS A CA 1
ATOM 697 C C . CYS A 1 93 ? 4.149 -4.482 44.112 1.00 87.44 93 CYS A C 1
ATOM 699 O O . CYS A 1 93 ? 4.691 -5.052 45.054 1.00 87.44 93 CYS A O 1
ATOM 701 N N . CYS A 1 94 ? 3.397 -3.401 44.268 1.00 89.56 94 CYS A N 1
ATOM 702 C CA . CYS A 1 94 ? 3.414 -2.623 45.486 1.00 89.56 94 CYS A CA 1
ATOM 703 C C . CYS A 1 94 ? 1.992 -2.219 45.920 1.00 89.56 94 CYS A C 1
ATOM 705 O O . CYS A 1 94 ? 1.816 -1.298 46.713 1.00 89.56 94 CYS A O 1
ATOM 707 N N . TYR A 1 95 ? 0.967 -2.908 45.398 1.00 93.62 95 TYR A N 1
ATOM 708 C CA . TYR A 1 95 ? -0.411 -2.769 45.868 1.00 93.62 95 TYR A CA 1
ATOM 709 C C . TYR A 1 95 ? -0.646 -3.737 47.029 1.00 93.62 95 TYR A C 1
ATOM 711 O O . TYR A 1 95 ? -0.317 -4.921 46.959 1.00 93.62 95 TYR A O 1
ATOM 719 N N . SER A 1 96 ? -1.241 -3.239 48.112 1.00 91.44 96 SER A N 1
ATOM 720 C CA . SER A 1 96 ? -1.743 -4.117 49.166 1.00 91.44 96 SER A CA 1
ATOM 721 C C . SER A 1 96 ? -3.005 -4.826 48.682 1.00 91.44 96 SER A C 1
ATOM 723 O O . SER A 1 96 ? -3.882 -4.204 48.086 1.00 91.44 96 SER A O 1
ATOM 725 N N . LYS A 1 97 ? -3.132 -6.120 48.990 1.00 93.12 97 LYS A N 1
ATOM 726 C CA . LYS A 1 97 ? -4.369 -6.884 48.760 1.00 93.12 97 LYS A CA 1
ATOM 727 C C . LYS A 1 97 ? -5.415 -6.650 49.853 1.00 93.12 97 LYS A C 1
ATOM 729 O O . LYS A 1 97 ? -6.558 -7.055 49.676 1.00 93.12 97 LYS A O 1
ATOM 734 N N . ALA A 1 98 ? -5.032 -6.044 50.983 1.00 93.19 98 ALA A N 1
ATOM 735 C CA . ALA A 1 98 ? -5.926 -5.861 52.127 1.00 93.19 98 ALA A CA 1
ATOM 736 C C . ALA A 1 98 ? -7.193 -5.057 51.765 1.00 93.19 98 ALA A C 1
ATOM 738 O O . ALA A 1 98 ? -8.280 -5.569 52.011 1.00 93.19 98 ALA A O 1
ATOM 739 N N . PRO A 1 99 ? -7.114 -3.913 51.049 1.00 91.50 99 PRO A N 1
ATOM 740 C CA . PRO A 1 99 ? -8.315 -3.179 50.644 1.00 91.50 99 PRO A CA 1
ATOM 741 C C . PRO A 1 99 ? -9.259 -3.981 49.740 1.00 91.50 99 PRO A C 1
ATOM 743 O O . PRO A 1 99 ? -10.468 -3.842 49.853 1.00 91.50 99 PRO A O 1
ATOM 746 N N . ALA A 1 100 ? -8.725 -4.838 48.862 1.00 91.31 100 ALA A N 1
ATOM 747 C CA . ALA A 1 100 ? -9.539 -5.688 47.991 1.00 91.31 100 ALA A CA 1
ATOM 748 C C . ALA A 1 100 ? -10.207 -6.847 48.759 1.00 91.31 100 ALA A C 1
ATOM 750 O O . ALA A 1 100 ? -11.321 -7.245 48.434 1.00 91.31 100 ALA A O 1
ATOM 751 N N . ARG A 1 101 ? -9.556 -7.372 49.807 1.00 90.06 101 ARG A N 1
ATOM 752 C CA . ARG A 1 101 ? -10.117 -8.416 50.686 1.00 90.06 101 ARG A CA 1
ATOM 753 C C . ARG A 1 101 ? -11.190 -7.883 51.628 1.00 90.06 101 ARG A C 1
ATOM 755 O O . ARG A 1 101 ? -12.194 -8.559 51.838 1.00 90.06 101 ARG A O 1
ATOM 762 N N . ASP A 1 102 ? -10.994 -6.679 52.147 1.00 92.69 102 ASP A N 1
ATOM 763 C CA . ASP A 1 102 ? -11.897 -6.062 53.123 1.00 92.69 102 ASP A CA 1
ATOM 764 C C . ASP A 1 102 ? -13.000 -5.225 52.449 1.00 92.69 102 ASP A C 1
ATOM 766 O O . ASP A 1 102 ? -13.846 -4.639 53.120 1.00 92.69 102 ASP A O 1
ATOM 770 N N . LEU A 1 103 ? -13.012 -5.186 51.111 1.00 89.50 103 LEU A N 1
ATOM 771 C CA . LEU A 1 103 ? -14.034 -4.522 50.309 1.00 89.50 103 LEU A CA 1
ATOM 772 C C . LEU A 1 103 ? -15.427 -5.109 50.584 1.00 89.50 103 LEU A C 1
ATOM 774 O O . LEU A 1 103 ? -15.625 -6.329 50.554 1.00 89.50 103 LEU A O 1
ATOM 778 N N . VAL A 1 104 ? -16.383 -4.205 50.807 1.00 91.12 104 VAL A N 1
ATOM 779 C CA . VAL A 1 104 ? -17.819 -4.472 50.930 1.00 91.12 104 VAL A CA 1
ATOM 780 C C . VAL A 1 104 ? -18.522 -3.715 49.807 1.00 91.12 104 VAL A C 1
ATOM 782 O O . VAL A 1 104 ? -18.392 -2.491 49.719 1.00 91.12 104 VAL A O 1
ATOM 785 N N . PHE A 1 105 ? -19.241 -4.430 48.942 1.00 88.38 105 PHE A N 1
ATOM 786 C CA . PHE A 1 105 ? -20.042 -3.807 47.892 1.00 88.38 105 PHE A CA 1
ATOM 787 C C . PHE A 1 105 ? -21.261 -3.122 48.516 1.00 88.38 105 PHE A C 1
ATOM 789 O O . PHE A 1 105 ? -21.952 -3.698 49.353 1.00 88.38 105 PHE A O 1
ATOM 796 N N . GLN A 1 106 ? -21.502 -1.868 48.137 1.00 91.81 106 GLN A N 1
ATOM 797 C CA . GLN A 1 106 ? -22.753 -1.173 48.464 1.00 91.81 106 GLN A CA 1
ATOM 798 C C . GLN A 1 106 ? -23.783 -1.349 47.349 1.00 91.81 106 GLN A C 1
ATOM 800 O O . GLN A 1 106 ? -24.970 -1.481 47.622 1.00 91.81 106 GLN A O 1
ATOM 805 N N . ASP A 1 107 ? -23.308 -1.342 46.104 1.00 88.81 107 ASP A N 1
ATOM 806 C CA . ASP A 1 107 ? -24.093 -1.575 44.902 1.00 88.81 107 ASP A CA 1
ATOM 807 C C . ASP A 1 107 ? -23.166 -2.168 43.829 1.00 88.81 107 ASP A C 1
ATOM 809 O O . ASP A 1 107 ? -22.002 -1.760 43.718 1.00 88.81 107 ASP A O 1
ATOM 813 N N . LEU A 1 108 ? -23.663 -3.137 43.061 1.00 86.81 108 LEU A N 1
ATOM 814 C CA . LEU A 1 108 ? -22.934 -3.794 41.977 1.00 86.81 108 LEU A CA 1
ATOM 815 C C . LEU A 1 108 ? -23.778 -3.722 40.701 1.00 86.81 108 LEU A C 1
ATOM 817 O O . LEU A 1 108 ? -24.652 -4.551 40.454 1.00 86.81 108 LEU A O 1
ATOM 821 N N . LEU A 1 109 ? -23.496 -2.710 39.880 1.00 87.44 109 LEU A N 1
ATOM 822 C CA . LEU A 1 109 ? -24.237 -2.430 38.653 1.00 87.44 109 LEU A CA 1
ATOM 823 C C . LEU A 1 109 ? -23.461 -2.906 37.424 1.00 87.44 109 LEU A C 1
ATOM 825 O O . LEU A 1 109 ? -22.353 -2.443 37.151 1.00 87.44 109 LEU A O 1
ATOM 829 N N . ALA A 1 110 ? -24.072 -3.791 36.638 1.00 84.31 110 ALA A N 1
ATOM 830 C CA . ALA A 1 110 ? -23.540 -4.188 35.341 1.00 84.31 110 ALA A CA 1
ATOM 831 C C . ALA A 1 110 ? -23.861 -3.113 34.288 1.00 84.31 110 ALA A C 1
ATOM 833 O O . ALA A 1 110 ? -25.027 -2.848 33.990 1.00 84.31 110 ALA A O 1
ATOM 834 N N . LEU A 1 111 ? -22.824 -2.491 33.719 1.00 83.50 111 LEU A N 1
ATOM 835 C CA . LEU A 1 111 ? -22.946 -1.462 32.683 1.00 83.50 111 LEU A CA 1
ATOM 836 C C . LEU A 1 111 ? -22.281 -1.923 31.384 1.00 83.50 111 LEU A C 1
ATOM 838 O O . LEU A 1 111 ? -21.147 -2.402 31.386 1.00 83.50 111 LEU A O 1
ATOM 842 N N . ASN A 1 112 ? -22.955 -1.706 30.256 1.00 76.56 112 ASN A N 1
ATOM 843 C CA . ASN A 1 112 ? -22.371 -1.956 28.941 1.00 76.56 112 ASN A CA 1
ATOM 844 C C . ASN A 1 112 ? -21.436 -0.813 28.551 1.00 76.56 112 ASN A C 1
ATOM 846 O O . ASN A 1 112 ? -21.831 0.351 28.547 1.00 76.56 112 ASN A O 1
ATOM 850 N N . THR A 1 113 ? -20.215 -1.154 28.146 1.00 76.56 113 THR A N 1
ATOM 851 C CA . THR A 1 113 ? -19.312 -0.226 27.461 1.00 76.56 113 THR A CA 1
ATOM 852 C C . THR A 1 113 ? -19.068 -0.737 26.051 1.00 76.56 113 THR A C 1
ATOM 854 O O . THR A 1 113 ? -18.586 -1.853 25.863 1.00 76.56 113 THR A O 1
ATOM 857 N N . TYR A 1 114 ? -19.373 0.087 25.051 1.00 74.31 114 TYR A N 1
ATOM 858 C CA . TYR A 1 114 ? -19.007 -0.202 23.670 1.00 74.31 114 TYR A CA 1
ATOM 859 C C . TYR A 1 114 ? -17.586 0.281 23.423 1.00 74.31 114 TYR A C 1
ATOM 861 O O . TYR A 1 114 ? -17.298 1.473 23.515 1.00 74.31 114 TYR A O 1
ATOM 869 N N . ARG A 1 115 ? -16.695 -0.648 23.082 1.00 82.19 115 ARG A N 1
ATOM 870 C CA . ARG A 1 115 ? -15.370 -0.316 22.567 1.00 82.19 115 ARG A CA 1
ATOM 871 C C . ARG A 1 115 ? -15.355 -0.615 21.079 1.00 82.19 115 ARG A C 1
ATOM 873 O O . ARG A 1 115 ? -15.277 -1.773 20.688 1.00 82.19 115 ARG A O 1
ATOM 880 N N . TYR A 1 116 ? -15.447 0.427 20.263 1.00 81.75 116 TYR A N 1
ATOM 881 C CA . TYR A 1 116 ? -15.189 0.311 18.835 1.00 81.75 116 TYR A CA 1
ATOM 882 C C . TYR A 1 116 ? -13.698 0.535 18.583 1.00 81.75 116 TYR A C 1
ATOM 884 O O . TYR A 1 116 ? -13.074 1.405 19.192 1.00 81.75 116 TYR A O 1
ATOM 892 N N . TYR A 1 117 ? -13.125 -0.266 17.693 1.00 82.31 117 TYR A N 1
ATOM 893 C CA . TYR A 1 117 ? -11.813 -0.008 17.121 1.00 82.31 117 TYR A CA 1
ATOM 894 C C . TYR A 1 117 ? -12.003 0.126 15.617 1.00 82.31 117 TYR A C 1
ATOM 896 O O . TYR A 1 117 ? -12.595 -0.746 14.984 1.00 82.31 117 TYR A O 1
ATOM 904 N N . LEU A 1 118 ? -11.592 1.270 15.080 1.00 86.38 118 LEU A N 1
ATOM 905 C CA . LEU A 1 118 ? -11.653 1.539 13.654 1.00 86.38 118 LEU A CA 1
ATOM 906 C C . LEU A 1 118 ? -10.261 1.284 13.088 1.00 86.38 118 LEU A C 1
ATOM 908 O O . LEU A 1 118 ? -9.355 2.092 13.278 1.00 86.38 118 LEU A O 1
ATOM 912 N N . GLU A 1 119 ? -10.106 0.148 12.421 1.00 82.31 119 GLU A N 1
ATOM 913 C CA . GLU A 1 119 ? -8.931 -0.135 11.606 1.00 82.31 119 GLU A CA 1
ATOM 914 C C . GLU A 1 119 ? -9.227 0.310 10.178 1.00 82.31 119 GLU A C 1
ATOM 916 O O . GLU A 1 119 ? -10.203 -0.124 9.564 1.00 82.31 119 GLU A O 1
ATOM 921 N N . THR A 1 120 ? -8.396 1.200 9.646 1.00 84.19 120 THR A N 1
ATOM 922 C CA . THR A 1 120 ? -8.431 1.593 8.239 1.00 84.19 120 THR A CA 1
ATOM 923 C C . THR A 1 120 ? -7.170 1.094 7.562 1.00 84.19 120 THR A C 1
ATOM 925 O O . THR A 1 120 ? -6.073 1.195 8.106 1.00 84.19 120 THR A O 1
ATOM 928 N N . PHE A 1 121 ? -7.324 0.557 6.357 1.00 86.19 121 PHE A N 1
ATOM 929 C CA . PHE A 1 121 ? -6.207 0.268 5.470 1.00 86.19 121 PHE A CA 1
ATOM 930 C C . PHE A 1 121 ? -6.331 1.168 4.244 1.00 86.19 121 PHE A C 1
ATOM 932 O O . PHE A 1 121 ? -7.435 1.456 3.779 1.00 86.19 121 PHE A O 1
ATOM 939 N N . THR A 1 122 ? -5.200 1.651 3.742 1.00 88.38 122 THR A N 1
ATOM 940 C CA . THR A 1 122 ? -5.145 2.511 2.561 1.00 88.38 122 THR A CA 1
ATOM 941 C C . THR A 1 122 ? -4.202 1.904 1.536 1.00 88.38 122 THR A C 1
ATOM 943 O O . THR A 1 122 ? -3.154 1.357 1.873 1.00 88.38 122 THR A O 1
ATOM 946 N N . GLU A 1 123 ? -4.581 1.990 0.265 1.00 91.44 123 GLU A N 1
ATOM 947 C CA . GLU A 1 123 ? -3.719 1.603 -0.844 1.00 91.44 123 GLU A CA 1
ATOM 948 C C . GLU A 1 123 ? -3.120 2.860 -1.479 1.00 91.44 123 GLU A C 1
ATOM 950 O O . GLU A 1 123 ? -3.819 3.840 -1.740 1.00 91.44 123 GLU A O 1
ATOM 955 N N . SER A 1 124 ? -1.816 2.824 -1.747 1.00 92.44 124 SER A N 1
ATOM 956 C CA . SER A 1 124 ? -1.119 3.847 -2.525 1.00 92.44 124 SER A CA 1
ATOM 957 C C . SER A 1 124 ? -0.430 3.198 -3.717 1.00 92.44 124 SER A C 1
ATOM 959 O O . SER A 1 124 ? 0.192 2.143 -3.585 1.00 92.44 124 SER A O 1
ATOM 961 N N . ARG A 1 125 ? -0.525 3.831 -4.890 1.00 94.25 125 ARG A N 1
ATOM 962 C CA . ARG A 1 125 ? 0.150 3.370 -6.108 1.00 94.25 125 ARG A CA 1
ATOM 963 C C . ARG A 1 125 ? 1.143 4.415 -6.583 1.00 94.25 125 ARG A C 1
ATOM 965 O O . ARG A 1 125 ? 0.814 5.597 -6.700 1.00 94.25 125 ARG A O 1
ATOM 972 N N . SER A 1 126 ? 2.361 3.967 -6.875 1.00 94.62 126 SER A N 1
ATOM 973 C CA . SER A 1 126 ? 3.390 4.799 -7.486 1.00 94.62 126 SER A CA 1
ATOM 974 C C . SER A 1 126 ? 4.201 4.046 -8.535 1.00 94.62 126 SER A C 1
ATOM 976 O O . SER A 1 126 ? 4.326 2.822 -8.493 1.00 94.62 126 SER A O 1
ATOM 978 N N . SER A 1 127 ? 4.745 4.784 -9.499 1.00 93.81 127 SER A N 1
ATOM 979 C CA . SER A 1 127 ? 5.616 4.255 -10.552 1.00 93.81 127 SER A CA 1
ATOM 980 C C . SER A 1 127 ? 7.003 4.866 -10.468 1.00 93.81 127 SER A C 1
ATOM 982 O O . SER A 1 127 ? 7.179 6.023 -10.097 1.00 93.81 127 SER A O 1
ATOM 984 N N . LEU A 1 128 ? 8.002 4.087 -10.869 1.00 93.69 128 LE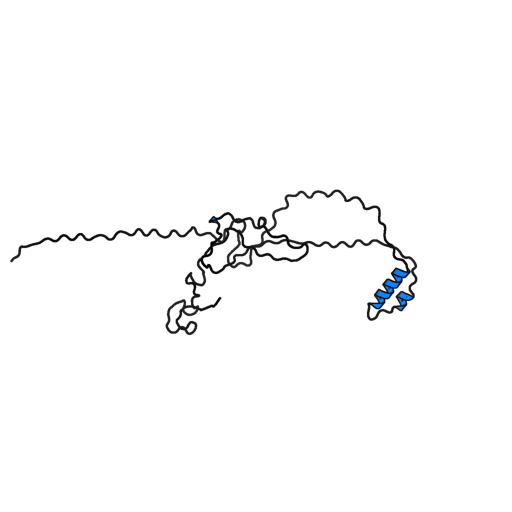U A N 1
ATOM 985 C CA . LEU A 1 128 ? 9.371 4.547 -11.055 1.00 93.69 128 LEU A CA 1
ATOM 986 C C . LEU A 1 128 ? 10.026 3.757 -12.185 1.00 93.69 128 LEU A C 1
ATOM 988 O O . LEU A 1 128 ? 9.714 2.583 -12.403 1.00 93.69 128 LEU A O 1
ATOM 992 N N . TRP A 1 129 ? 10.966 4.386 -12.885 1.00 91.25 129 TRP A N 1
ATOM 993 C CA . TRP A 1 129 ? 11.769 3.697 -13.889 1.00 91.25 129 TRP A CA 1
ATOM 994 C C . TRP A 1 129 ? 12.841 2.833 -13.229 1.00 91.25 129 TRP A C 1
ATOM 996 O O . TRP A 1 129 ? 13.612 3.300 -12.391 1.00 91.25 129 TRP A O 1
ATOM 1006 N N . LYS A 1 130 ? 12.937 1.572 -13.661 1.00 91.50 130 LYS A N 1
ATOM 1007 C CA . LYS A 1 130 ? 13.999 0.650 -13.250 1.00 91.50 130 LYS A CA 1
ATOM 1008 C C . LYS A 1 130 ? 14.883 0.298 -14.443 1.00 91.50 130 LYS A C 1
ATOM 1010 O O . LYS A 1 130 ? 14.424 -0.320 -15.399 1.00 91.50 130 LYS A O 1
ATOM 1015 N N . THR A 1 131 ? 16.165 0.641 -14.353 1.00 89.31 131 THR A N 1
ATOM 1016 C CA . THR A 1 131 ? 17.170 0.313 -15.374 1.00 89.31 131 THR A CA 1
ATOM 1017 C C . THR A 1 131 ? 17.876 -0.991 -15.019 1.00 89.31 131 THR A C 1
ATOM 1019 O O . THR A 1 131 ? 18.398 -1.131 -13.914 1.00 89.31 131 THR A O 1
ATOM 1022 N N . ILE A 1 132 ? 17.921 -1.935 -15.961 1.00 89.12 132 ILE A N 1
ATOM 1023 C CA . ILE A 1 132 ? 18.639 -3.210 -15.826 1.00 89.12 132 ILE A CA 1
ATOM 1024 C C . ILE A 1 132 ? 19.517 -3.472 -17.061 1.00 89.12 132 ILE A C 1
ATOM 1026 O O . ILE A 1 132 ? 19.194 -2.976 -18.144 1.00 89.12 132 ILE A O 1
ATOM 1030 N N . PRO A 1 133 ? 20.617 -4.241 -16.941 1.00 89.25 133 PRO A N 1
ATOM 1031 C CA . PRO A 1 133 ? 21.412 -4.650 -18.095 1.00 89.25 133 PRO A CA 1
ATOM 1032 C C . PRO A 1 133 ? 20.594 -5.497 -19.076 1.00 89.25 133 PRO A C 1
ATOM 1034 O O . PRO A 1 133 ? 19.944 -6.464 -18.679 1.00 89.25 133 PRO A O 1
ATOM 1037 N N . TYR A 1 134 ? 20.661 -5.159 -20.362 1.00 88.75 134 TYR A N 1
ATOM 1038 C CA . TYR A 1 134 ? 20.009 -5.920 -21.424 1.00 88.75 134 TYR A CA 1
ATOM 1039 C C . TYR A 1 134 ? 20.903 -7.075 -21.895 1.00 88.75 134 TYR A C 1
ATOM 1041 O O . TYR A 1 134 ? 22.060 -6.850 -22.247 1.00 88.75 134 TYR A O 1
ATOM 1049 N N . ARG A 1 135 ? 20.370 -8.304 -21.905 1.00 89.00 135 ARG A N 1
ATOM 1050 C CA . ARG A 1 135 ? 21.102 -9.536 -22.269 1.00 89.00 135 ARG A CA 1
ATOM 1051 C C . ARG A 1 135 ? 20.571 -10.231 -23.532 1.00 89.00 135 ARG A C 1
ATOM 1053 O O . ARG A 1 135 ? 20.937 -11.369 -23.785 1.00 89.00 135 ARG A O 1
ATOM 1060 N N . GLY A 1 136 ? 19.733 -9.556 -24.322 1.00 88.81 136 GLY A N 1
ATOM 1061 C CA . GLY A 1 136 ? 19.119 -10.134 -25.529 1.00 88.81 136 GLY A CA 1
ATOM 1062 C C . GLY A 1 136 ? 17.759 -10.802 -25.303 1.00 88.81 136 GLY A C 1
ATOM 1063 O O . GLY A 1 136 ? 17.212 -11.381 -26.234 1.00 88.81 136 GLY A O 1
ATOM 1064 N N . GLU A 1 137 ? 17.216 -10.712 -24.089 1.00 91.50 137 GLU A N 1
ATOM 1065 C CA . GLU A 1 137 ? 15.877 -11.203 -23.748 1.00 91.50 137 GLU A CA 1
ATOM 1066 C C . GLU A 1 137 ? 14.774 -10.473 -24.537 1.00 91.50 137 GLU A C 1
ATOM 1068 O O . GLU A 1 137 ? 14.946 -9.305 -24.892 1.00 91.50 137 GLU A O 1
ATOM 1073 N N . PRO A 1 138 ? 13.605 -11.090 -24.773 1.00 91.19 138 PRO A N 1
ATOM 1074 C CA . PRO A 1 138 ? 12.478 -10.392 -25.380 1.00 91.19 138 PRO A CA 1
ATOM 1075 C C . PRO A 1 138 ? 12.041 -9.188 -24.530 1.00 91.19 138 PRO A C 1
ATOM 1077 O O . PRO A 1 138 ? 11.925 -9.255 -23.304 1.00 91.19 138 PRO A O 1
ATOM 1080 N N . VAL A 1 139 ? 11.791 -8.061 -25.198 1.00 91.88 139 VAL A N 1
ATOM 1081 C CA . VAL A 1 139 ? 11.457 -6.784 -24.555 1.00 91.88 139 VAL A CA 1
ATOM 1082 C C . VAL A 1 139 ? 9.967 -6.524 -24.695 1.00 91.88 139 VAL A C 1
ATOM 1084 O O . VAL A 1 139 ? 9.483 -6.243 -25.789 1.00 91.88 139 VAL A O 1
ATOM 1087 N N . ASP A 1 140 ? 9.257 -6.565 -23.572 1.00 92.88 140 ASP A N 1
ATOM 1088 C CA . ASP A 1 140 ? 7.839 -6.210 -23.496 1.00 92.88 140 ASP A CA 1
ATOM 1089 C C . ASP A 1 140 ? 7.637 -4.690 -23.635 1.00 92.88 140 ASP A C 1
ATOM 1091 O O . ASP A 1 140 ? 7.565 -3.954 -22.646 1.00 92.88 140 ASP A O 1
ATOM 1095 N N . SER A 1 141 ? 7.656 -4.228 -24.882 1.00 89.62 141 SER A N 1
ATOM 1096 C CA . SER A 1 141 ? 7.531 -2.828 -25.292 1.00 89.62 141 SER A CA 1
ATOM 1097 C C . SER A 1 141 ? 6.102 -2.462 -25.695 1.00 89.62 141 SER A C 1
ATOM 1099 O O . SER A 1 141 ? 5.264 -3.338 -25.903 1.00 89.62 141 SER A O 1
ATOM 1101 N N . ALA A 1 142 ? 5.851 -1.169 -25.912 1.00 89.06 142 ALA A N 1
ATOM 1102 C CA . ALA A 1 142 ? 4.552 -0.656 -26.358 1.00 89.06 142 ALA A CA 1
ATOM 1103 C C . ALA A 1 142 ? 4.101 -1.183 -27.734 1.00 89.06 142 ALA A C 1
ATOM 1105 O O . ALA A 1 142 ? 2.963 -0.973 -28.139 1.00 89.06 142 ALA A O 1
ATOM 1106 N N . MET A 1 143 ? 4.976 -1.882 -28.465 1.00 88.19 143 MET A N 1
ATOM 1107 C CA . MET A 1 143 ? 4.609 -2.573 -29.704 1.00 88.19 143 MET A CA 1
ATOM 1108 C C . MET A 1 143 ? 3.683 -3.776 -29.454 1.00 88.19 143 MET A C 1
ATOM 1110 O O . MET A 1 143 ? 2.984 -4.198 -30.369 1.00 88.19 143 MET A O 1
ATOM 1114 N N . TYR A 1 144 ? 3.678 -4.331 -28.235 1.00 89.25 144 TYR A N 1
ATOM 1115 C CA . TYR A 1 144 ? 2.862 -5.494 -27.864 1.00 89.25 144 TYR A CA 1
ATOM 1116 C C . TYR A 1 144 ? 1.505 -5.125 -27.249 1.00 89.25 144 TYR A C 1
ATOM 1118 O O . TYR A 1 144 ? 0.685 -6.013 -27.023 1.00 89.25 144 TYR A O 1
ATOM 1126 N N . GLY A 1 145 ? 1.249 -3.840 -26.993 1.00 90.50 145 GLY A N 1
ATOM 1127 C CA . GLY A 1 145 ? 0.004 -3.369 -26.396 1.00 90.50 145 GLY A CA 1
ATOM 1128 C C . GLY A 1 145 ? 0.145 -2.008 -25.720 1.00 90.50 145 GLY A C 1
ATOM 1129 O O . GLY A 1 145 ? 1.240 -1.462 -25.591 1.00 90.50 145 GLY A O 1
ATOM 1130 N N . ALA A 1 146 ? -0.984 -1.460 -25.273 1.00 91.38 146 ALA A N 1
ATOM 1131 C CA . ALA A 1 146 ? -1.003 -0.266 -24.436 1.00 91.38 146 ALA A CA 1
ATOM 1132 C C . ALA A 1 146 ? -0.753 -0.639 -22.969 1.00 91.38 146 ALA A C 1
ATOM 1134 O O . ALA A 1 146 ? -1.232 -1.672 -22.496 1.00 91.38 146 ALA A O 1
ATOM 1135 N N . ALA A 1 147 ? -0.030 0.213 -22.241 1.00 93.50 147 ALA A N 1
ATOM 1136 C CA . ALA A 1 147 ? 0.127 0.047 -20.802 1.00 93.50 147 ALA A CA 1
ATOM 1137 C C . ALA A 1 147 ? -1.237 0.214 -20.096 1.00 93.50 147 ALA A C 1
ATOM 1139 O O . ALA A 1 147 ? -2.008 1.099 -20.478 1.00 93.50 147 ALA A O 1
ATOM 1140 N N . PRO A 1 148 ? -1.558 -0.613 -19.085 1.00 94.75 148 PRO A N 1
ATOM 1141 C CA . PRO A 1 148 ? -2.760 -0.420 -18.276 1.00 94.75 148 PRO A CA 1
ATOM 1142 C C . PRO A 1 148 ? -2.653 0.862 -17.441 1.00 94.75 148 PRO A C 1
ATOM 1144 O O . PRO A 1 148 ? -1.552 1.278 -17.096 1.00 94.75 148 PRO A O 1
ATOM 1147 N N . SER A 1 149 ? -3.782 1.455 -17.047 1.00 93.56 149 SER A N 1
ATOM 1148 C CA . SER A 1 149 ? -3.780 2.539 -16.055 1.00 93.56 149 SER A CA 1
ATOM 1149 C C . SER A 1 149 ? -3.152 2.068 -14.731 1.00 93.56 149 SER A C 1
ATOM 1151 O O . SER A 1 149 ? -3.303 0.890 -14.377 1.00 93.56 149 SER A O 1
ATOM 1153 N N . PRO A 1 150 ? -2.523 2.955 -13.930 1.00 93.69 150 PRO A N 1
ATOM 1154 C CA . PRO A 1 150 ? -2.014 2.609 -12.604 1.00 93.69 150 PRO A CA 1
ATOM 1155 C C . PRO A 1 150 ? -3.023 1.861 -11.726 1.00 93.69 150 PRO A C 1
ATOM 1157 O O . PRO A 1 150 ? -2.630 0.948 -11.002 1.00 93.69 150 PRO A O 1
ATOM 1160 N N . TRP A 1 151 ? -4.315 2.195 -11.821 1.00 93.12 151 TRP A N 1
ATOM 1161 C CA . TRP A 1 151 ? -5.395 1.560 -11.051 1.00 93.12 151 TRP A CA 1
ATOM 1162 C C . TRP A 1 151 ? -6.005 0.317 -11.713 1.00 93.12 151 TRP A C 1
ATOM 1164 O O . TRP A 1 151 ? -6.599 -0.500 -11.017 1.00 93.12 151 TRP A O 1
ATOM 1174 N N . ASP A 1 152 ? -5.759 0.099 -13.008 1.00 93.56 152 ASP A N 1
ATOM 1175 C CA . ASP A 1 152 ? -6.148 -1.127 -13.726 1.00 93.56 152 ASP A CA 1
ATOM 1176 C C . ASP A 1 152 ? -5.107 -2.251 -13.573 1.00 93.56 152 ASP A C 1
ATOM 1178 O O . ASP A 1 152 ? -5.342 -3.402 -13.959 1.00 93.56 152 ASP A O 1
ATOM 1182 N N . MET A 1 153 ? -3.935 -1.944 -13.002 1.00 94.00 153 MET A N 1
ATOM 1183 C CA . MET A 1 153 ? -2.939 -2.950 -12.642 1.00 94.00 153 MET A CA 1
ATOM 1184 C C . MET A 1 153 ? -3.526 -3.948 -11.642 1.00 94.00 153 MET A C 1
ATOM 1186 O O . MET A 1 153 ? -3.966 -3.579 -10.550 1.00 94.00 153 MET A O 1
ATOM 1190 N N . ARG A 1 154 ? -3.492 -5.232 -12.010 1.00 90.88 154 ARG A N 1
ATOM 1191 C CA . ARG A 1 154 ? -3.913 -6.319 -11.126 1.00 90.88 154 ARG A CA 1
ATOM 1192 C C . ARG A 1 154 ? -2.819 -6.590 -10.101 1.00 90.88 154 ARG A C 1
ATOM 1194 O O . ARG A 1 154 ? -1.691 -6.911 -10.472 1.00 90.88 154 ARG A O 1
ATOM 1201 N N . VAL A 1 155 ? -3.178 -6.480 -8.829 1.00 89.94 155 VAL A N 1
ATOM 1202 C CA . VAL A 1 155 ? -2.330 -6.813 -7.683 1.00 89.94 155 VAL A CA 1
ATOM 1203 C C . VAL A 1 155 ? -3.098 -7.817 -6.836 1.00 89.94 155 VAL A C 1
ATOM 1205 O O . VAL A 1 155 ? -4.312 -7.684 -6.678 1.00 89.94 155 VAL A O 1
ATOM 1208 N N . GLU A 1 156 ? -2.417 -8.842 -6.333 1.00 89.06 156 GLU A N 1
ATOM 1209 C CA . GLU A 1 156 ? -3.027 -9.751 -5.365 1.00 89.06 156 GLU A CA 1
ATOM 1210 C C . GLU A 1 156 ? -3.387 -8.971 -4.101 1.00 89.06 156 GLU A C 1
ATOM 1212 O O . GLU A 1 156 ? -2.568 -8.217 -3.569 1.00 89.06 156 GLU A O 1
ATOM 1217 N N . VAL A 1 157 ? -4.630 -9.131 -3.645 1.00 84.19 157 VAL A N 1
ATOM 1218 C CA . VAL A 1 157 ? -5.119 -8.442 -2.450 1.00 84.19 157 VAL A CA 1
ATOM 1219 C C . VAL A 1 157 ? -4.356 -8.995 -1.241 1.00 84.19 157 VAL A C 1
ATOM 1221 O O . VAL A 1 157 ? -4.404 -10.208 -1.015 1.00 84.19 157 VAL A O 1
ATOM 1224 N N . PRO A 1 158 ? -3.629 -8.151 -0.483 1.00 85.56 158 PRO A N 1
ATOM 1225 C CA . PRO A 1 158 ? -2.911 -8.600 0.700 1.00 85.56 158 PRO A CA 1
ATOM 1226 C C . PRO A 1 158 ? -3.872 -9.048 1.800 1.00 85.56 158 PRO A C 1
ATOM 1228 O O . PRO A 1 158 ? -5.075 -8.788 1.762 1.00 85.56 158 PRO A O 1
ATOM 1231 N N . GLU A 1 159 ? -3.317 -9.692 2.822 1.00 86.69 159 GLU A N 1
ATOM 1232 C CA . GLU A 1 159 ? -4.060 -9.951 4.048 1.00 86.69 159 GLU A CA 1
ATOM 1233 C C . GLU A 1 159 ? -4.538 -8.625 4.657 1.00 86.69 159 GLU A C 1
ATOM 1235 O O . GLU A 1 159 ? -3.762 -7.675 4.799 1.00 86.69 159 GLU A O 1
ATOM 1240 N N . ILE A 1 160 ? -5.830 -8.554 4.981 1.00 86.50 160 ILE A N 1
ATOM 1241 C CA . ILE A 1 160 ? -6.439 -7.348 5.546 1.00 86.50 160 ILE A CA 1
ATOM 1242 C C . ILE A 1 160 ? -5.722 -6.941 6.840 1.00 86.50 160 ILE A C 1
ATOM 1244 O O . ILE A 1 160 ? -5.333 -7.793 7.639 1.00 86.50 160 ILE A O 1
ATOM 1248 N N . PHE A 1 161 ? -5.542 -5.632 7.029 1.00 85.00 161 PHE A N 1
ATOM 1249 C CA . PHE A 1 161 ? -4.885 -5.034 8.202 1.00 85.00 161 PHE A CA 1
ATOM 1250 C C . PHE A 1 161 ? -3.418 -5.440 8.421 1.00 85.00 161 PHE A C 1
ATOM 1252 O O . PHE A 1 161 ? -2.890 -5.321 9.526 1.00 85.00 161 PHE A O 1
ATOM 1259 N N . LYS A 1 162 ? -2.728 -5.880 7.361 1.00 87.88 162 LYS A N 1
ATOM 1260 C CA . LYS A 1 162 ? -1.273 -6.058 7.364 1.00 87.88 162 LYS A CA 1
ATOM 1261 C C . LYS A 1 162 ? -0.619 -5.209 6.289 1.00 87.88 162 LYS A C 1
ATOM 1263 O O . LYS A 1 162 ? -1.031 -5.223 5.130 1.00 87.88 162 LYS A O 1
ATOM 1268 N N . ASP A 1 163 ? 0.446 -4.517 6.676 1.00 89.88 163 ASP A N 1
ATOM 1269 C CA . ASP A 1 163 ? 1.229 -3.709 5.750 1.00 89.88 163 ASP A CA 1
ATOM 1270 C C . ASP A 1 163 ? 1.894 -4.595 4.691 1.00 89.88 163 ASP A C 1
ATOM 1272 O O . ASP A 1 163 ? 2.569 -5.580 5.003 1.00 89.88 163 ASP A O 1
ATOM 1276 N N . ASN A 1 164 ? 1.733 -4.221 3.421 1.00 90.56 164 ASN A N 1
ATOM 1277 C CA . ASN A 1 164 ? 2.380 -4.885 2.297 1.00 90.56 164 ASN A CA 1
ATOM 1278 C C . ASN A 1 164 ? 2.870 -3.858 1.269 1.00 90.56 164 ASN A C 1
ATOM 1280 O O . ASN A 1 164 ? 2.210 -2.857 0.998 1.00 90.56 164 ASN A O 1
ATOM 1284 N N . ILE A 1 165 ? 4.024 -4.136 0.662 1.00 92.25 165 ILE A N 1
ATOM 1285 C CA . ILE A 1 165 ? 4.571 -3.382 -0.464 1.00 92.25 165 ILE A CA 1
ATOM 1286 C C . ILE A 1 165 ? 4.873 -4.362 -1.594 1.00 92.25 165 ILE A C 1
ATOM 1288 O O . ILE A 1 165 ? 5.823 -5.145 -1.523 1.00 92.25 165 ILE A O 1
ATOM 1292 N N . VAL A 1 166 ? 4.116 -4.255 -2.685 1.00 92.88 166 VAL A N 1
ATOM 1293 C CA . VAL A 1 166 ? 4.312 -5.068 -3.888 1.00 92.88 166 VAL A CA 1
ATOM 1294 C C . VAL A 1 166 ? 4.935 -4.214 -4.989 1.00 92.88 166 VAL A C 1
ATOM 1296 O O . VAL A 1 166 ? 4.497 -3.098 -5.256 1.00 92.88 166 VAL A O 1
ATOM 1299 N N . ARG A 1 167 ? 5.973 -4.740 -5.648 1.00 94.00 167 ARG A N 1
ATOM 1300 C CA . ARG A 1 167 ? 6.591 -4.110 -6.823 1.00 94.00 167 ARG A CA 1
ATOM 1301 C C . ARG A 1 167 ? 6.352 -4.974 -8.048 1.00 94.00 167 ARG A C 1
ATOM 1303 O O . ARG A 1 167 ? 6.897 -6.070 -8.144 1.00 94.00 167 ARG A O 1
ATOM 1310 N N . ILE A 1 168 ? 5.589 -4.446 -8.993 1.00 93.94 168 ILE A N 1
ATOM 1311 C CA . ILE A 1 168 ? 5.273 -5.108 -10.258 1.00 93.94 168 ILE A CA 1
ATOM 1312 C C . ILE A 1 168 ? 5.806 -4.298 -11.430 1.00 93.94 168 ILE A C 1
ATOM 1314 O O . ILE A 1 168 ? 5.908 -3.073 -11.375 1.00 93.94 168 ILE A O 1
ATOM 1318 N N . LYS A 1 169 ? 6.181 -5.001 -12.496 1.00 94.19 169 LYS A N 1
ATOM 1319 C CA . LYS A 1 169 ? 6.565 -4.370 -13.754 1.00 94.19 169 LYS A CA 1
ATOM 1320 C C . LYS A 1 169 ? 5.297 -3.988 -14.511 1.00 94.19 169 LYS A C 1
ATOM 1322 O O . LYS A 1 169 ? 4.419 -4.829 -14.677 1.00 94.19 169 LYS A O 1
ATOM 1327 N N . VAL A 1 170 ? 5.229 -2.750 -14.992 1.00 94.69 170 VAL A N 1
ATOM 1328 C CA . VAL A 1 170 ? 4.109 -2.297 -15.822 1.00 94.69 170 VAL A CA 1
ATOM 1329 C C . VAL A 1 170 ? 4.212 -2.963 -17.205 1.00 94.69 170 VAL A C 1
ATOM 1331 O O . VAL A 1 170 ? 5.249 -2.807 -17.863 1.00 94.69 170 VAL A O 1
ATOM 1334 N N . PRO A 1 171 ? 3.184 -3.699 -17.661 1.00 94.69 171 PRO A N 1
ATOM 1335 C CA . PRO A 1 171 ? 3.173 -4.328 -18.979 1.00 94.69 171 PRO A CA 1
ATOM 1336 C C . PRO A 1 171 ? 3.367 -3.319 -20.111 1.00 94.69 171 PRO A C 1
ATOM 1338 O O . PRO A 1 171 ? 2.906 -2.184 -20.020 1.00 94.69 171 PRO A O 1
ATOM 1341 N N . HIS A 1 172 ? 4.036 -3.745 -21.179 1.00 93.31 172 HIS A N 1
ATOM 1342 C CA . HIS A 1 172 ? 4.218 -2.987 -22.421 1.00 93.31 172 HIS A CA 1
ATOM 1343 C C . HIS A 1 172 ? 4.952 -1.639 -22.270 1.00 93.31 172 HIS A C 1
ATOM 1345 O O . HIS A 1 172 ? 4.873 -0.773 -23.138 1.00 93.31 172 HIS A O 1
ATOM 1351 N N . THR A 1 173 ? 5.715 -1.445 -21.189 1.00 92.88 173 THR A N 1
ATOM 1352 C CA . THR A 1 173 ? 6.487 -0.204 -20.940 1.00 92.88 173 THR A CA 1
ATOM 1353 C C . THR A 1 173 ? 7.999 -0.372 -21.070 1.00 92.88 173 THR A C 1
ATOM 1355 O O . THR A 1 173 ? 8.761 0.579 -20.894 1.00 92.88 173 THR A O 1
ATOM 1358 N N . SER A 1 174 ? 8.475 -1.580 -21.375 1.00 92.50 174 SER A N 1
ATOM 1359 C CA . SER A 1 174 ? 9.911 -1.853 -21.434 1.00 92.50 174 SER A CA 1
ATOM 1360 C C . SER A 1 174 ? 10.531 -1.234 -22.675 1.00 92.50 174 SER A C 1
ATOM 1362 O O . SER A 1 174 ? 10.021 -1.373 -23.784 1.00 92.50 174 SER A O 1
ATOM 1364 N N . ILE A 1 175 ? 11.708 -0.646 -22.504 1.00 89.62 175 ILE A N 1
ATOM 1365 C CA . ILE A 1 175 ? 12.520 -0.157 -23.609 1.00 89.62 175 ILE A CA 1
ATOM 1366 C C . ILE A 1 175 ? 13.987 -0.497 -23.373 1.00 89.62 175 ILE A C 1
ATOM 1368 O O . ILE A 1 175 ? 14.475 -0.488 -22.242 1.00 89.62 175 ILE A O 1
ATOM 1372 N N . VAL A 1 176 ? 14.706 -0.756 -24.463 1.00 89.62 176 VAL A N 1
ATOM 1373 C CA . VAL A 1 176 ? 16.166 -0.811 -24.460 1.00 89.62 176 VAL A CA 1
ATOM 1374 C C . VAL A 1 176 ? 16.701 0.549 -24.877 1.00 89.62 176 VAL A C 1
ATOM 1376 O O . VAL A 1 176 ? 16.400 1.051 -25.958 1.00 89.62 176 VAL A O 1
ATOM 1379 N N . LYS A 1 177 ? 17.511 1.145 -24.007 1.00 87.19 177 LYS A N 1
ATOM 1380 C CA . LYS A 1 177 ? 18.222 2.391 -24.284 1.00 87.19 177 LYS A CA 1
ATOM 1381 C C . LYS A 1 177 ? 19.716 2.178 -24.167 1.00 87.19 177 LYS A C 1
ATOM 1383 O O . LYS A 1 177 ? 20.178 1.324 -23.410 1.00 87.19 177 LYS A O 1
ATOM 1388 N N . GLY A 1 178 ? 20.469 2.998 -24.894 1.00 87.25 178 GLY A N 1
ATOM 1389 C CA . GLY A 1 178 ? 21.907 3.062 -24.711 1.00 87.25 178 GLY A CA 1
ATOM 1390 C C . GLY A 1 178 ? 22.238 3.458 -23.277 1.00 87.25 178 GLY A C 1
ATOM 1391 O O . GLY A 1 178 ? 21.672 4.411 -22.742 1.00 87.25 178 GLY A O 1
ATOM 1392 N N . CYS A 1 179 ? 23.132 2.708 -22.636 1.00 85.88 179 CYS A N 1
ATOM 1393 C CA . CYS A 1 179 ? 23.544 3.030 -21.278 1.00 85.88 179 CYS A CA 1
ATOM 1394 C C . CYS A 1 179 ? 24.276 4.384 -21.288 1.00 85.88 179 CYS A C 1
ATOM 1396 O O . CYS A 1 179 ? 25.310 4.489 -21.953 1.00 85.88 179 CYS A O 1
ATOM 1398 N N . PRO A 1 180 ? 23.810 5.396 -20.532 1.00 82.00 180 PRO A N 1
ATOM 1399 C CA . PRO A 1 180 ? 24.431 6.721 -20.532 1.00 82.00 180 PRO A CA 1
ATOM 1400 C C . PRO A 1 180 ? 25.830 6.706 -19.903 1.00 82.00 180 PRO A C 1
ATOM 1402 O O . PRO A 1 180 ? 26.631 7.598 -20.149 1.00 82.00 180 PRO A O 1
ATOM 1405 N N . ILE A 1 181 ? 26.135 5.679 -19.102 1.00 82.62 181 ILE A N 1
ATOM 1406 C CA . ILE A 1 181 ? 27.423 5.538 -18.423 1.00 82.62 181 ILE A CA 1
ATOM 1407 C C . ILE A 1 181 ? 28.459 4.904 -19.355 1.00 82.62 181 ILE A C 1
ATOM 1409 O O . ILE A 1 181 ? 29.566 5.418 -19.460 1.00 82.62 181 ILE A O 1
ATOM 1413 N N . CYS A 1 182 ? 28.138 3.783 -20.013 1.00 81.94 182 CYS A N 1
ATOM 1414 C CA . CYS A 1 182 ? 29.099 3.074 -20.867 1.00 81.94 182 CYS A CA 1
ATOM 1415 C C . CYS A 1 182 ? 29.000 3.425 -22.358 1.00 81.94 182 CYS A C 1
ATOM 1417 O O . CYS A 1 182 ? 29.824 2.948 -23.136 1.00 81.94 182 CYS A O 1
ATOM 1419 N N . GLY A 1 183 ? 28.004 4.208 -22.782 1.00 81.56 183 GLY A N 1
ATOM 1420 C CA . GLY A 1 183 ? 27.799 4.550 -24.193 1.00 81.56 183 GLY A CA 1
ATOM 1421 C C . GLY A 1 183 ? 27.630 3.313 -25.078 1.00 81.56 183 GLY A C 1
ATOM 1422 O O . GLY A 1 183 ? 28.223 3.238 -26.147 1.00 81.56 183 GLY A O 1
ATOM 1423 N N . CYS A 1 184 ? 26.905 2.300 -24.592 1.00 82.38 184 CYS A N 1
ATOM 1424 C CA . CYS A 1 184 ? 26.719 0.993 -25.246 1.00 82.38 184 CYS A CA 1
ATOM 1425 C C . CYS A 1 184 ? 27.977 0.113 -25.383 1.00 82.38 184 CYS A C 1
ATOM 1427 O O . CYS A 1 184 ? 27.873 -0.996 -25.895 1.00 82.38 184 CYS A O 1
ATOM 1429 N N . SER A 1 185 ? 29.146 0.534 -24.890 1.00 80.00 185 SER A N 1
ATOM 1430 C CA . SER A 1 185 ? 30.388 -0.255 -24.996 1.00 80.00 185 SER A CA 1
ATOM 1431 C C . SER A 1 185 ? 30.453 -1.465 -24.052 1.00 80.00 185 SER A C 1
ATOM 1433 O O . SER A 1 185 ? 31.379 -2.272 -24.130 1.00 80.00 185 SER A O 1
ATOM 1435 N N . GLY A 1 186 ? 29.523 -1.559 -23.095 1.00 79.38 186 GLY A N 1
ATOM 1436 C CA . GLY A 1 186 ? 29.552 -2.560 -22.025 1.00 79.38 186 GLY A CA 1
ATOM 1437 C C . GLY A 1 186 ? 30.641 -2.321 -20.970 1.00 79.38 186 GLY A C 1
ATOM 1438 O O . GLY A 1 186 ? 30.730 -3.081 -20.011 1.00 79.38 186 GLY A O 1
ATOM 1439 N N . ARG A 1 187 ? 31.453 -1.262 -21.104 1.00 79.44 187 ARG A N 1
ATOM 1440 C CA . ARG A 1 187 ? 32.543 -0.923 -20.179 1.00 79.44 187 ARG A CA 1
ATOM 1441 C C . ARG A 1 187 ? 32.381 0.494 -19.652 1.00 79.44 187 ARG A C 1
ATOM 1443 O O . ARG A 1 187 ? 32.156 1.429 -20.415 1.00 79.44 187 ARG A O 1
ATOM 1450 N N . ARG A 1 188 ? 32.511 0.685 -18.339 1.00 82.94 188 ARG A N 1
ATOM 1451 C CA . ARG A 1 188 ? 32.459 2.036 -17.766 1.00 82.94 188 ARG A CA 1
ATOM 1452 C C . ARG A 1 188 ? 33.738 2.788 -18.147 1.00 82.94 188 ARG A C 1
ATOM 1454 O O . ARG A 1 188 ? 34.819 2.264 -17.867 1.00 82.94 188 ARG A O 1
ATOM 1461 N N . PRO A 1 189 ? 33.651 3.981 -18.758 1.00 80.81 189 PRO A N 1
ATOM 1462 C CA . PRO A 1 189 ? 34.828 4.762 -19.102 1.00 80.81 189 PRO A CA 1
ATOM 1463 C C . PRO A 1 189 ? 35.590 5.129 -17.829 1.00 80.81 189 PRO A C 1
ATOM 1465 O O . PRO A 1 189 ? 34.990 5.454 -16.802 1.00 80.81 189 PRO A O 1
ATOM 1468 N N . CYS A 1 190 ? 36.920 5.081 -17.880 1.00 82.62 190 CYS A N 1
ATOM 1469 C CA . CYS A 1 190 ? 37.732 5.595 -16.785 1.00 82.62 190 CYS A CA 1
ATOM 1470 C C . CYS A 1 190 ? 37.471 7.098 -16.630 1.00 82.62 190 CYS A C 1
ATOM 1472 O O . CYS A 1 190 ? 37.674 7.860 -17.573 1.00 82.62 190 CYS A O 1
ATOM 1474 N N . THR A 1 191 ? 37.062 7.533 -15.439 1.00 82.38 191 THR A N 1
ATOM 1475 C CA . THR A 1 191 ? 36.771 8.945 -15.143 1.00 82.38 191 THR A CA 1
ATOM 1476 C C . THR A 1 191 ? 37.991 9.855 -15.279 1.00 82.38 191 THR A C 1
ATOM 1478 O O . THR A 1 191 ? 37.821 11.051 -15.462 1.00 82.38 191 THR A O 1
ATOM 1481 N N . GLN A 1 192 ? 39.208 9.299 -15.222 1.00 81.25 192 GLN A N 1
ATOM 1482 C CA . GLN A 1 192 ? 40.451 10.072 -15.264 1.00 81.25 192 GLN A CA 1
ATOM 1483 C C . GLN A 1 192 ? 41.049 10.211 -16.667 1.00 81.25 192 GLN A C 1
ATOM 1485 O O . GLN A 1 192 ? 41.707 11.206 -16.963 1.00 81.25 192 GLN A O 1
ATOM 1490 N N . CYS A 1 193 ? 40.882 9.206 -17.532 1.00 80.38 193 CYS A N 1
ATOM 1491 C CA . CYS A 1 193 ? 41.408 9.255 -18.900 1.00 80.38 193 CYS A CA 1
ATOM 1492 C C . CYS A 1 193 ? 40.329 9.258 -19.987 1.00 80.38 193 CYS A C 1
ATOM 1494 O O . CYS A 1 193 ? 40.686 9.407 -21.148 1.00 80.38 193 CYS A O 1
ATOM 1496 N N . HIS A 1 194 ? 39.043 9.119 -19.646 1.00 76.75 194 HIS A N 1
ATOM 1497 C CA . HIS A 1 194 ? 37.907 9.146 -20.579 1.00 76.75 194 HIS A CA 1
ATOM 1498 C C . HIS A 1 194 ? 38.103 8.244 -21.807 1.00 76.75 194 HIS A C 1
ATOM 1500 O O . HIS A 1 194 ? 37.923 8.675 -22.942 1.00 76.75 194 HIS A O 1
ATOM 1506 N N . CYS A 1 195 ? 38.525 6.995 -21.586 1.00 70.81 195 CYS A N 1
ATOM 1507 C CA . CYS A 1 195 ? 38.847 6.027 -22.646 1.00 70.81 195 CYS A CA 1
ATOM 1508 C C . CYS A 1 195 ? 40.012 6.417 -23.572 1.00 70.81 195 CYS A C 1
ATOM 1510 O O . CYS A 1 195 ? 40.288 5.695 -24.527 1.00 70.81 195 CYS A O 1
ATOM 1512 N N . LEU A 1 196 ? 40.743 7.500 -23.296 1.00 75.69 196 LEU A N 1
ATOM 1513 C CA . LEU A 1 196 ? 41.994 7.780 -23.987 1.00 75.69 196 LEU A CA 1
ATOM 1514 C C . LEU A 1 196 ? 43.012 6.744 -23.520 1.00 75.69 196 LEU A C 1
ATOM 1516 O O . LEU A 1 196 ? 43.370 6.705 -22.337 1.00 75.69 196 LEU A O 1
ATOM 1520 N N . THR A 1 197 ? 43.469 5.904 -24.448 1.00 64.12 197 THR A N 1
ATOM 1521 C CA . THR A 1 197 ? 44.487 4.866 -24.246 1.00 64.12 197 THR A CA 1
ATOM 1522 C C . THR A 1 197 ? 45.845 5.500 -23.928 1.00 64.12 197 THR A C 1
ATOM 1524 O O . THR A 1 197 ? 46.799 5.437 -24.701 1.00 64.12 197 THR A O 1
ATOM 1527 N N . ARG A 1 198 ? 45.955 6.167 -22.778 1.00 67.00 198 ARG A N 1
ATOM 1528 C CA . ARG A 1 198 ? 47.227 6.595 -22.208 1.00 67.00 198 ARG A CA 1
ATOM 1529 C C . ARG A 1 198 ? 47.847 5.354 -21.598 1.00 67.00 198 ARG A C 1
ATOM 1531 O O . ARG A 1 198 ? 47.284 4.785 -20.666 1.00 67.00 198 ARG A O 1
ATOM 1538 N N . ARG A 1 199 ? 49.020 4.958 -22.095 1.00 63.00 199 ARG A N 1
ATOM 1539 C CA . ARG A 1 199 ? 49.756 3.768 -21.634 1.00 63.00 199 ARG A CA 1
ATOM 1540 C C . ARG A 1 199 ? 50.067 3.755 -20.121 1.00 63.00 199 ARG A C 1
ATOM 1542 O O . ARG A 1 199 ? 50.562 2.753 -19.632 1.00 63.00 199 ARG A O 1
ATOM 1549 N N . GLN A 1 200 ? 49.768 4.826 -19.377 1.00 70.38 200 GLN A N 1
ATOM 1550 C CA . GLN A 1 200 ? 50.045 4.977 -17.944 1.00 70.38 200 GLN A CA 1
ATOM 1551 C C . GLN A 1 200 ? 48.934 5.736 -17.189 1.00 70.38 200 GLN A C 1
ATOM 1553 O O . GLN A 1 200 ? 49.197 6.684 -16.453 1.00 70.38 200 GLN A O 1
ATOM 1558 N N . CYS A 1 201 ? 47.660 5.382 -17.368 1.00 79.19 201 CYS A N 1
ATOM 1559 C CA . CYS A 1 201 ? 46.658 5.852 -16.404 1.00 79.19 201 CYS A CA 1
ATOM 1560 C C . CYS A 1 201 ? 46.827 5.066 -15.097 1.00 79.19 201 CYS A C 1
ATOM 1562 O O . CYS A 1 201 ? 46.576 3.868 -15.099 1.00 79.19 201 CYS A O 1
ATOM 1564 N N . TRP A 1 202 ? 47.211 5.720 -13.998 1.00 79.88 202 TRP A N 1
ATOM 1565 C CA . TRP A 1 202 ? 47.403 5.059 -12.697 1.00 79.88 202 TRP A CA 1
ATOM 1566 C C . TRP A 1 202 ? 46.116 4.433 -12.128 1.00 79.88 202 TRP A C 1
ATOM 1568 O O . TRP A 1 202 ? 46.186 3.500 -11.340 1.00 79.88 202 TRP A O 1
ATOM 1578 N N . VAL A 1 203 ? 44.941 4.921 -12.549 1.00 80.00 203 VAL A N 1
ATOM 1579 C CA . VAL A 1 203 ? 43.630 4.427 -12.089 1.00 80.00 203 VAL A CA 1
ATOM 1580 C C . VAL A 1 203 ? 43.206 3.152 -12.821 1.00 80.00 203 VAL A C 1
ATOM 1582 O O . VAL A 1 203 ? 42.652 2.246 -12.211 1.00 80.00 203 VAL A O 1
ATOM 1585 N N . CYS A 1 204 ? 43.432 3.071 -14.137 1.00 79.25 204 CYS A N 1
ATOM 1586 C CA . CYS A 1 204 ? 42.955 1.952 -14.963 1.00 79.25 204 CYS A CA 1
ATOM 1587 C C . CYS A 1 204 ? 44.082 1.149 -15.634 1.00 79.25 204 CYS A C 1
ATOM 1589 O O . CYS A 1 204 ? 43.805 0.339 -16.516 1.00 79.25 204 CYS A O 1
ATOM 1591 N N . ASN A 1 205 ? 45.347 1.415 -15.302 1.00 79.31 205 ASN A N 1
ATOM 1592 C CA . ASN A 1 205 ? 46.546 0.800 -15.888 1.00 79.31 205 ASN A CA 1
ATOM 1593 C C . ASN A 1 205 ? 46.522 0.725 -17.425 1.00 79.31 205 ASN A C 1
ATOM 1595 O O . ASN A 1 205 ? 46.862 -0.284 -18.032 1.00 79.31 205 ASN A O 1
ATOM 1599 N N . GLY A 1 206 ? 46.059 1.801 -18.067 1.00 74.88 206 GLY A N 1
ATOM 1600 C CA . GLY A 1 206 ? 45.994 1.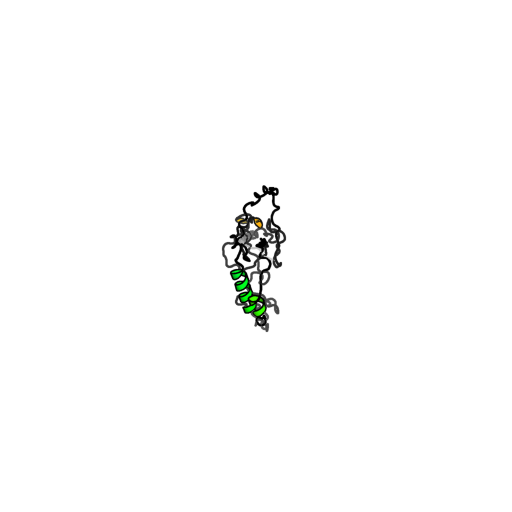906 -19.529 1.00 74.88 206 GLY A CA 1
ATOM 1601 C C . GLY A 1 206 ? 44.837 1.165 -20.212 1.00 74.88 206 GLY A C 1
ATOM 1602 O O . GLY A 1 206 ? 44.700 1.284 -21.424 1.00 74.88 206 GLY A O 1
ATOM 1603 N N . THR A 1 207 ? 43.960 0.476 -19.471 1.00 78.00 207 THR A N 1
ATOM 1604 C CA . THR A 1 207 ? 42.789 -0.227 -20.045 1.00 78.00 207 THR A CA 1
ATOM 1605 C C . THR A 1 207 ? 41.665 0.704 -20.516 1.00 78.00 207 THR A C 1
ATOM 1607 O O . THR A 1 207 ? 40.787 0.281 -21.261 1.00 78.00 207 THR A O 1
ATOM 1610 N N . GLY A 1 208 ? 41.664 1.969 -20.081 1.00 77.69 208 GLY A N 1
ATOM 1611 C CA . GLY A 1 208 ? 40.653 2.965 -20.445 1.00 77.69 208 GLY A CA 1
ATOM 1612 C C . GLY A 1 208 ? 39.276 2.760 -19.802 1.00 77.69 208 GLY A C 1
ATOM 1613 O O . GLY A 1 208 ? 38.425 3.637 -19.933 1.00 77.69 208 GLY A O 1
ATOM 1614 N N . SER A 1 209 ? 39.060 1.665 -19.065 1.00 78.62 209 SER A N 1
ATOM 1615 C CA . SER A 1 209 ? 37.775 1.309 -18.455 1.00 78.62 209 SER A CA 1
ATOM 1616 C C . SER A 1 209 ? 37.904 0.863 -17.001 1.00 78.62 209 SER A C 1
ATOM 1618 O O . SER A 1 209 ? 38.921 0.299 -16.609 1.00 78.62 209 SER A O 1
ATOM 1620 N N . GLN A 1 210 ? 36.850 1.063 -16.212 1.00 71.62 210 GLN A N 1
ATOM 1621 C CA . GLN A 1 210 ? 36.727 0.474 -14.878 1.00 71.62 210 GLN A CA 1
ATOM 1622 C C . GLN A 1 210 ? 36.085 -0.917 -14.996 1.00 71.62 210 GLN A C 1
ATOM 1624 O O . GLN A 1 210 ? 34.990 -1.047 -15.546 1.00 71.62 210 GLN A O 1
ATOM 1629 N N . PHE A 1 211 ? 36.755 -1.955 -14.484 1.00 60.09 211 PHE A N 1
ATOM 1630 C CA . PHE A 1 211 ? 36.141 -3.269 -14.290 1.00 60.09 211 PHE A CA 1
ATOM 1631 C C . PHE A 1 211 ? 35.298 -3.219 -13.021 1.00 60.09 211 PHE A C 1
ATOM 1633 O O . PHE A 1 211 ? 35.822 -3.282 -11.913 1.00 60.09 211 PHE A O 1
ATOM 1640 N N . THR A 1 212 ? 33.987 -3.096 -13.170 1.00 54.94 212 THR A N 1
ATOM 1641 C CA . THR A 1 212 ? 33.062 -3.421 -12.086 1.00 54.94 212 THR A CA 1
ATOM 1642 C C . THR A 1 212 ? 32.511 -4.809 -12.369 1.00 54.94 212 THR A C 1
ATOM 1644 O O . THR A 1 212 ? 31.702 -4.956 -13.282 1.00 54.94 212 THR A O 1
ATOM 1647 N N . ASN A 1 213 ? 32.976 -5.816 -11.623 1.00 43.97 213 ASN A N 1
ATOM 1648 C CA . ASN A 1 213 ? 32.267 -7.091 -11.517 1.00 43.97 213 ASN A CA 1
ATOM 1649 C C . ASN A 1 213 ? 30.905 -6.790 -10.881 1.00 43.97 213 ASN A C 1
ATOM 1651 O O . ASN A 1 213 ? 30.853 -6.382 -9.719 1.00 43.97 213 ASN A O 1
ATOM 1655 N N . GLN A 1 214 ? 29.836 -6.921 -11.660 1.00 37.91 214 GLN A N 1
ATOM 1656 C CA . GLN A 1 214 ? 28.451 -6.840 -11.205 1.00 37.91 214 GLN A CA 1
ATOM 1657 C C . GLN A 1 214 ? 27.663 -7.996 -11.807 1.00 37.91 214 GLN A C 1
ATOM 1659 O O . GLN A 1 214 ? 27.796 -8.217 -13.034 1.00 37.91 214 GLN A O 1
#

Secondary structure (DSSP, 8-state):
--------------PPP--------PPP---TT--TT-TT--TTSS-EEEPPPP--S------PPP-------PPPPHHHHHHHHHHHHHHSTT--SHHHHS---S------------------EEE--------S-----GGG-PPPPTTTS--PPPPTTS------PPTT-------TTTTTSSSEEPTTTTT---TT-TTTTTSSEE----

InterPro domains:
  IPR052789 Protein SSUH2 homolog [PTHR48465] (19-210)

Foldseek 3Di:
DDDDDDDDDDDDDDDDDPPPPPDPPDPPPDDLCDAPLQHRQDAPDPWDWDDDDDDPDDPDPPDPDPPPPDDPQDFDDPVRVLVVVLVVQVVDPDRDSVCSVPDDDPDGDGDDDDDDDDDDDDDIFIDHDDDDDDDPDDWQACVVHGWDNSVRDDDPDDDPPDDDDDDDDTGRSGDDDQDPQCRVPPFGFDPVCRQPQDCDDVVCNSRRGDDDPD